Protein AF-A0A6B0YRF6-F1 (afdb_monomer_lite)

Sequence (290 aa):
MKRKFAVAIVAVFVIAIVLGASRLRAQGALTLEELAERINFLITGQDELTQRLAALEAAAAARNWLAGIPIQPENRCTPYESDDYRYPQSLEAQIVAETGGSFYSPYTGETFSWADEVDIEHIVARSEAHDSGLCAADMFTRLAFASDPLNLTIASPQLNRDQKVAKDVAEWLPDVNQCWFVNRVVAVKRRYGLSMDAREAEAALAVLSGCPSFAMQIVTPSEESPTPVAEDDQDADRQVEGDPLELYDDNNNGRITCAEARRHGIAPVRSDHPAYPYMRDSDGDGIVCE

Foldseek 3Di:
DVVVVVVVVLVVVLVVVLVVLVVCVVVVNDDPVRSVVVNVVSVVVVVVVVVVVVVVVLLVVLVVLLPLAAAAFFDLPDDDDCVLQDEDVVLVVVVCVVCVQWAADLQALDIDRDSVQKDWAFLQHLVLQSRQPCVVPDSVLSNCSSRPPLGTGIDGCCCRVPPCPNDALLRDAGPHLRLLSLSSVSVSCNVSSGHDYPSNSVSSSVSNSPDPDNDRDNDDPPPPPDPPPPPDPPDPDPPPPDQLCVQQVPVSPQAHELVSCVVSPNPQPFQPHNRVVRYDDPPPPRTHND

pLDDT: mean 83.05, std 16.83, range [32.75, 98.75]

Organism: NCBI:txid2605260

Structure (mmCIF, N/CA/C/O backbone):
data_AF-A0A6B0YRF6-F1
#
_entry.id   AF-A0A6B0YRF6-F1
#
loop_
_atom_site.group_PDB
_atom_site.id
_atom_site.type_symbol
_atom_site.label_atom_id
_atom_site.label_alt_id
_atom_site.label_comp_id
_atom_site.label_asym_id
_atom_site.label_entity_id
_atom_site.label_seq_id
_atom_site.pdbx_PDB_ins_code
_atom_site.Cartn_x
_atom_site.Cartn_y
_atom_site.Cartn_z
_atom_site.occupancy
_atom_site.B_iso_or_equiv
_atom_site.auth_seq_id
_atom_site.auth_comp_id
_atom_site.auth_asym_id
_atom_site.auth_atom_id
_atom_site.pdbx_PDB_model_num
ATOM 1 N N . MET A 1 1 ? -28.249 13.622 19.860 1.00 48.28 1 MET A N 1
ATOM 2 C CA . MET A 1 1 ? -29.069 13.811 21.085 1.00 48.28 1 MET A CA 1
ATOM 3 C C . MET A 1 1 ? -28.291 13.583 22.385 1.00 48.28 1 MET A C 1
ATOM 5 O O . MET A 1 1 ? -28.389 14.431 23.259 1.00 48.28 1 MET A O 1
ATOM 9 N N . LYS A 1 2 ? -27.476 12.521 22.514 1.00 45.41 2 LYS A N 1
ATOM 10 C CA . LYS A 1 2 ? -26.761 12.171 23.763 1.00 45.41 2 LYS A CA 1
ATOM 11 C C . LYS A 1 2 ? -25.739 13.220 24.262 1.00 45.41 2 LYS A C 1
ATOM 13 O O . LYS A 1 2 ? -25.780 13.564 25.436 1.00 45.41 2 LYS A O 1
ATOM 18 N N . ARG A 1 3 ? -24.924 13.820 23.377 1.00 45.25 3 ARG A N 1
ATOM 19 C CA . ARG A 1 3 ? -23.981 14.914 23.728 1.00 45.25 3 ARG A CA 1
ATOM 20 C C . ARG A 1 3 ? -24.664 16.129 24.375 1.00 45.25 3 ARG A C 1
ATOM 22 O O . ARG A 1 3 ? -24.204 16.618 25.397 1.00 45.25 3 ARG A O 1
ATOM 29 N N . LYS A 1 4 ? -25.802 16.579 23.828 1.00 49.41 4 LYS A N 1
ATOM 30 C CA . LYS A 1 4 ? -26.559 17.722 24.381 1.00 49.41 4 LYS A CA 1
ATOM 31 C C . LYS A 1 4 ? -27.108 17.426 25.784 1.00 49.41 4 LYS A C 1
ATOM 33 O O . LYS A 1 4 ? -27.170 18.326 26.609 1.00 49.41 4 LYS A O 1
ATOM 38 N N . PHE A 1 5 ? -27.460 16.168 26.054 1.00 52.66 5 PHE A N 1
ATOM 39 C CA . PHE A 1 5 ? -27.947 15.723 27.360 1.00 52.66 5 PHE A CA 1
ATOM 40 C C . PHE A 1 5 ? -26.829 15.638 28.410 1.00 52.66 5 PHE A C 1
ATOM 42 O O . PHE A 1 5 ? -27.019 16.105 29.528 1.00 52.66 5 PHE A O 1
ATOM 49 N N . ALA A 1 6 ? -25.655 15.108 28.051 1.00 50.41 6 ALA A N 1
ATOM 50 C CA . ALA A 1 6 ? -24.505 15.039 28.957 1.00 50.41 6 ALA A CA 1
ATOM 51 C C . ALA A 1 6 ? -23.993 16.438 29.343 1.00 50.41 6 ALA A C 1
ATOM 53 O O . ALA A 1 6 ? -23.802 16.720 30.524 1.00 50.41 6 ALA A O 1
ATOM 54 N N . VAL A 1 7 ? -23.874 17.344 28.365 1.00 55.84 7 VAL A N 1
ATOM 55 C CA . VAL A 1 7 ? -23.485 18.745 28.602 1.00 55.84 7 VAL A CA 1
ATOM 56 C C . VAL A 1 7 ? -24.507 19.466 29.491 1.00 55.84 7 VAL A C 1
ATOM 58 O O . VAL A 1 7 ? -24.121 20.204 30.393 1.00 55.84 7 VAL A O 1
ATOM 61 N N . ALA A 1 8 ? -25.808 19.212 29.302 1.00 57.56 8 ALA A N 1
ATOM 62 C CA . ALA A 1 8 ? -26.858 19.807 30.129 1.00 57.56 8 ALA A CA 1
ATOM 63 C C . ALA A 1 8 ? -26.831 19.313 31.588 1.00 57.56 8 ALA A C 1
ATOM 65 O O . ALA A 1 8 ? -26.962 20.122 32.502 1.00 57.56 8 ALA A O 1
ATOM 66 N N . ILE A 1 9 ? -26.621 18.013 31.827 1.00 61.62 9 ILE A N 1
ATOM 67 C CA . ILE A 1 9 ? -26.533 17.447 33.187 1.00 61.62 9 ILE A CA 1
ATOM 68 C C . ILE A 1 9 ? -25.327 18.022 33.937 1.00 61.62 9 ILE A C 1
ATOM 70 O O . ILE A 1 9 ? -25.440 18.421 35.096 1.00 61.62 9 ILE A O 1
ATOM 74 N N . VAL A 1 10 ? -24.188 18.109 33.253 1.00 59.97 10 VAL A N 1
ATOM 75 C CA . VAL A 1 10 ? -22.947 18.655 33.804 1.00 59.97 10 VAL A CA 1
ATOM 76 C C . VAL A 1 10 ? -23.099 20.149 34.132 1.00 59.97 10 VAL A C 1
ATOM 78 O O . VAL A 1 10 ? -22.747 20.570 35.233 1.00 59.97 10 VAL A O 1
ATOM 81 N N . ALA A 1 11 ? -23.717 20.942 33.250 1.00 64.19 11 ALA A N 1
ATOM 82 C CA . ALA A 1 11 ? -23.992 22.359 33.503 1.00 64.19 11 ALA A CA 1
ATOM 83 C C . ALA A 1 11 ? -24.933 22.583 34.705 1.00 64.19 11 ALA A C 1
ATOM 85 O O . ALA A 1 11 ? -24.703 23.481 35.515 1.00 64.19 11 ALA A O 1
ATOM 86 N N . VAL A 1 12 ? -25.965 21.747 34.865 1.00 67.94 12 VAL A N 1
ATOM 87 C CA . VAL A 1 12 ? -26.894 21.820 36.008 1.00 67.94 12 VAL A CA 1
ATOM 88 C C . VAL A 1 12 ? -26.188 21.498 37.329 1.00 67.94 12 VAL A C 1
ATOM 90 O O . VAL A 1 12 ? -26.427 22.180 38.327 1.00 67.94 12 VAL A O 1
ATOM 93 N N . PHE A 1 13 ? -25.283 20.515 37.341 1.00 67.00 13 PHE A N 1
ATOM 94 C CA . PHE A 1 13 ? -24.492 20.178 38.528 1.00 67.00 13 PHE A CA 1
ATOM 95 C C . PHE A 1 13 ? -23.559 21.323 38.949 1.00 67.00 13 PHE A C 1
ATOM 97 O O . PHE A 1 13 ? -23.485 21.647 40.133 1.00 67.00 13 PHE A O 1
ATOM 104 N N . VAL A 1 14 ? -22.911 21.995 37.993 1.00 64.44 14 VAL A N 1
ATOM 105 C CA . VAL A 1 14 ? -22.053 23.162 38.268 1.00 64.44 14 VAL A CA 1
ATOM 106 C C . VAL A 1 14 ? -22.863 24.324 38.822 1.00 64.44 14 VAL A C 1
ATOM 108 O O . VAL A 1 14 ? -22.475 24.905 39.831 1.00 64.44 14 VAL A O 1
ATOM 111 N N . ILE A 1 15 ? -24.017 24.634 38.224 1.00 71.19 15 ILE A N 1
ATOM 112 C CA . ILE A 1 15 ? -24.900 25.695 38.723 1.00 71.19 15 ILE A CA 1
ATOM 113 C C . ILE A 1 15 ? -25.338 25.385 40.160 1.00 71.19 15 ILE A C 1
ATOM 115 O O . ILE A 1 15 ? -25.270 26.261 41.019 1.00 71.19 15 ILE A O 1
ATOM 119 N N . ALA A 1 16 ? -25.718 24.140 40.461 1.00 68.75 16 ALA A N 1
ATOM 120 C CA . ALA A 1 16 ? -26.094 23.733 41.814 1.00 68.75 16 ALA A CA 1
ATOM 121 C C . ALA A 1 16 ? -24.933 23.865 42.820 1.00 68.75 16 ALA A C 1
ATOM 123 O O . ALA A 1 16 ? -25.149 24.324 43.944 1.00 68.75 16 ALA A O 1
ATOM 124 N N . ILE A 1 17 ? -23.703 23.526 42.420 1.00 66.94 17 ILE A N 1
ATOM 125 C CA . ILE A 1 17 ? -22.510 23.636 43.272 1.00 66.94 17 ILE A CA 1
ATOM 126 C C . ILE A 1 17 ? -22.099 25.101 43.473 1.00 66.94 17 ILE A C 1
ATOM 128 O O . ILE A 1 17 ? -21.839 25.499 44.606 1.00 66.94 17 ILE A O 1
ATOM 132 N N . VAL A 1 18 ? -22.111 25.930 42.425 1.00 68.69 18 VAL A N 1
ATOM 133 C CA . VAL A 1 18 ? -21.826 27.374 42.511 1.00 68.69 18 VAL A CA 1
ATOM 134 C C . VAL A 1 18 ? -22.862 28.073 43.393 1.00 68.69 18 VAL A C 1
ATOM 136 O O . VAL A 1 18 ? -22.501 28.875 44.256 1.00 68.69 18 VAL A O 1
ATOM 139 N N . LEU A 1 19 ? -24.145 27.728 43.253 1.00 72.06 19 LEU A N 1
ATOM 140 C CA . LEU A 1 19 ? -25.212 28.236 44.119 1.00 72.06 19 LEU A CA 1
ATOM 141 C C . LEU A 1 19 ? -25.050 27.757 45.570 1.00 72.06 19 LEU A C 1
ATOM 143 O O . LEU A 1 19 ? -25.246 28.540 46.501 1.00 72.06 19 LEU A O 1
ATOM 147 N N . GLY A 1 20 ? -24.657 26.497 45.780 1.00 69.56 20 GLY A N 1
ATOM 148 C CA . GLY A 1 20 ? -24.372 25.937 47.104 1.00 69.56 20 GLY A CA 1
ATOM 149 C C . GLY A 1 20 ? -23.178 26.607 47.791 1.00 69.56 20 GLY A C 1
ATOM 150 O O . GLY A 1 20 ? -23.260 26.978 48.961 1.00 69.56 20 GLY A O 1
ATOM 151 N N . ALA A 1 21 ? -22.098 26.845 47.052 1.00 64.50 21 ALA A N 1
ATOM 152 C CA . ALA A 1 21 ? -20.895 27.500 47.549 1.00 64.50 21 ALA A CA 1
ATOM 153 C C . ALA A 1 21 ? -21.124 29.005 47.815 1.00 64.50 21 ALA A C 1
ATOM 155 O O . ALA A 1 21 ? -20.645 29.541 48.815 1.00 64.50 21 ALA A O 1
ATOM 156 N N . SER A 1 22 ? -21.969 29.660 47.008 1.00 67.38 22 SER A N 1
ATOM 157 C CA . SER A 1 22 ? -22.448 31.030 47.255 1.00 67.38 22 SER A CA 1
ATOM 158 C C . SER A 1 22 ? -23.295 31.133 48.532 1.00 67.38 22 SER A C 1
ATOM 160 O O . SER A 1 22 ? -23.184 32.110 49.273 1.00 67.38 22 SER A O 1
ATOM 162 N N . ARG A 1 23 ? -24.114 30.111 48.832 1.00 68.00 23 ARG A N 1
ATOM 163 C CA . ARG A 1 23 ? -24.884 30.027 50.087 1.00 68.00 23 ARG A CA 1
ATOM 164 C C . ARG A 1 23 ? -23.996 29.803 51.314 1.00 68.00 23 ARG A C 1
ATOM 166 O O . ARG A 1 23 ? -24.210 30.469 52.320 1.00 68.00 23 ARG A O 1
ATOM 173 N N . LEU A 1 24 ? -22.995 28.924 51.233 1.00 62.56 24 LEU A N 1
ATOM 174 C CA . LEU A 1 24 ? -22.027 28.686 52.319 1.00 62.56 24 LEU A CA 1
ATOM 175 C C . LEU A 1 24 ? -21.206 29.944 52.642 1.00 62.56 24 LEU A C 1
ATOM 177 O O . LEU A 1 24 ? -20.986 30.273 53.807 1.00 62.56 24 LEU A O 1
ATOM 181 N N . ARG A 1 25 ? -20.833 30.708 51.611 1.00 64.19 25 ARG A N 1
ATOM 182 C CA . ARG A 1 25 ? -20.212 32.029 51.758 1.00 64.19 25 ARG A CA 1
ATOM 183 C C . ARG A 1 25 ? -21.127 33.029 52.469 1.00 64.19 25 ARG A C 1
ATOM 185 O O . ARG A 1 25 ? -20.673 33.732 53.365 1.00 64.19 25 ARG A O 1
ATOM 192 N N . ALA A 1 26 ? -22.405 33.100 52.090 1.00 67.19 26 ALA A N 1
ATOM 193 C CA . ALA A 1 26 ? -23.374 33.994 52.734 1.00 67.19 26 ALA A CA 1
ATOM 194 C C . ALA A 1 26 ? -23.572 33.683 54.234 1.00 67.19 26 ALA A C 1
ATOM 196 O O . ALA A 1 26 ? -24.021 34.545 54.982 1.00 67.19 26 ALA A O 1
ATOM 197 N N . GLN A 1 27 ? -23.202 32.475 54.672 1.00 74.88 27 GLN A N 1
ATOM 198 C CA . GLN A 1 27 ? -23.212 32.034 56.070 1.00 74.88 27 GLN A CA 1
ATOM 199 C C . GLN A 1 27 ? -21.862 32.236 56.790 1.00 74.88 27 GLN A C 1
ATOM 201 O O . GLN A 1 27 ? -21.731 31.842 57.945 1.00 74.88 27 GLN A O 1
ATOM 206 N N . GLY A 1 28 ? -20.862 32.843 56.136 1.00 67.81 28 GLY A N 1
ATOM 207 C CA . GLY A 1 28 ? -19.535 33.105 56.709 1.00 67.81 28 GLY A CA 1
ATOM 208 C C . GLY A 1 28 ? -18.617 31.880 56.804 1.00 67.81 28 GLY A C 1
ATOM 209 O O . GLY A 1 28 ? -17.573 31.960 57.440 1.00 67.81 28 GLY A O 1
ATOM 210 N N . ALA A 1 29 ? -18.987 30.755 56.182 1.00 67.25 29 ALA A N 1
ATOM 211 C CA . ALA A 1 29 ? -18.283 29.476 56.306 1.00 67.25 29 ALA A CA 1
ATOM 212 C C . ALA A 1 29 ? -17.146 29.263 55.281 1.00 67.25 29 ALA A C 1
ATOM 214 O O . ALA A 1 29 ? -16.502 28.218 55.308 1.00 67.25 29 ALA A O 1
ATOM 215 N N . LEU A 1 30 ? -16.923 30.210 54.359 1.00 67.44 30 LEU A N 1
ATOM 216 C CA . LEU A 1 30 ? -15.867 30.165 53.335 1.00 67.44 30 LEU A CA 1
ATOM 217 C C . LEU A 1 30 ? -15.398 31.578 52.962 1.00 67.44 30 LEU A C 1
ATOM 219 O O . LEU A 1 30 ? -16.221 32.477 52.751 1.00 67.44 30 LEU A O 1
ATOM 223 N N . THR A 1 31 ? -14.089 31.760 52.804 1.00 79.62 31 THR A N 1
ATOM 224 C CA . THR A 1 31 ? -13.491 33.007 52.298 1.00 79.62 31 THR A CA 1
ATOM 225 C C . THR A 1 31 ? -13.673 33.163 50.776 1.00 79.62 31 THR A C 1
ATOM 227 O O . THR A 1 31 ? -14.111 32.249 50.076 1.00 79.62 31 THR A O 1
ATOM 230 N N . LEU A 1 32 ? -13.385 34.359 50.230 1.00 72.25 32 LEU A N 1
ATOM 231 C CA . LEU A 1 32 ? -13.348 34.581 48.767 1.00 72.25 32 LEU A CA 1
ATOM 232 C C . LEU A 1 32 ? -12.353 33.666 48.066 1.00 72.25 32 LEU A C 1
ATOM 234 O O . LEU A 1 32 ? -12.646 33.176 46.981 1.00 72.25 32 LEU A O 1
ATOM 238 N N . GLU A 1 33 ? -11.204 33.471 48.695 1.00 78.06 33 GLU A N 1
ATOM 239 C CA . GLU A 1 33 ? -10.068 32.768 48.121 1.00 78.06 33 GLU A CA 1
ATOM 240 C C . GLU A 1 33 ? -10.335 31.261 48.063 1.00 78.06 33 GLU A C 1
ATOM 242 O O . GLU A 1 33 ? -10.270 30.673 46.988 1.00 78.06 33 GLU A O 1
ATOM 247 N N . GLU A 1 34 ? -10.824 30.672 49.159 1.00 76.12 34 GLU A N 1
ATOM 248 C CA . GLU A 1 34 ? -11.236 29.260 49.196 1.00 76.12 34 GLU A CA 1
ATOM 249 C C . GLU A 1 34 ? -12.396 28.965 48.231 1.00 76.12 34 GLU A C 1
ATOM 251 O O . GLU A 1 34 ? -12.479 27.885 47.644 1.00 76.12 34 GLU A O 1
ATOM 256 N N . LEU A 1 35 ? -13.319 29.917 48.049 1.00 72.88 35 LEU A N 1
ATOM 257 C CA . LEU A 1 35 ? -14.406 29.771 47.083 1.00 72.88 35 LEU A CA 1
ATOM 258 C C . LEU A 1 35 ? -13.875 29.795 45.643 1.00 72.88 35 LEU A C 1
ATOM 260 O O . LEU A 1 35 ? -14.300 28.977 44.827 1.00 72.88 35 LEU A O 1
ATOM 264 N N . ALA A 1 36 ? -12.957 30.713 45.337 1.00 75.50 36 ALA A N 1
ATOM 265 C CA . ALA A 1 36 ? -12.344 30.830 44.019 1.00 75.50 36 ALA A CA 1
ATOM 266 C C . ALA A 1 36 ? -11.522 29.582 43.667 1.00 75.50 36 ALA A C 1
ATOM 268 O O . ALA A 1 36 ? -11.655 29.056 42.564 1.00 75.50 36 ALA A O 1
ATOM 269 N N . GLU A 1 37 ? -10.748 29.056 44.616 1.00 78.62 37 GLU A N 1
ATOM 270 C CA . GLU A 1 37 ? -9.918 27.867 44.421 1.00 78.62 37 GLU A CA 1
ATOM 271 C C . GLU A 1 37 ? -10.770 26.611 44.172 1.00 78.62 37 GLU A C 1
ATOM 273 O O . GLU A 1 37 ? -10.513 25.847 43.238 1.00 78.62 37 GLU A O 1
ATOM 278 N N . ARG A 1 38 ? -11.865 26.444 44.927 1.00 75.50 38 ARG A N 1
ATOM 279 C CA . ARG A 1 38 ? -12.808 25.329 44.732 1.00 75.50 38 ARG A CA 1
ATOM 280 C C . ARG A 1 38 ? -13.566 25.417 43.410 1.00 75.50 38 ARG A C 1
ATOM 282 O O . ARG A 1 38 ? -13.800 24.386 42.785 1.00 75.50 38 ARG A O 1
ATOM 289 N N . ILE A 1 39 ? -13.945 26.619 42.971 1.00 75.88 39 ILE A N 1
ATOM 290 C CA . ILE A 1 39 ? -14.558 26.824 41.650 1.00 75.88 39 ILE A CA 1
ATOM 291 C C . ILE A 1 39 ? -13.543 26.512 40.543 1.00 75.88 39 ILE A C 1
ATOM 293 O O . ILE A 1 39 ? -13.885 25.806 39.598 1.00 75.88 39 ILE A O 1
ATOM 297 N N . ASN A 1 40 ? -12.297 26.971 40.676 1.00 74.62 40 ASN A N 1
ATOM 298 C CA . ASN A 1 40 ? -11.250 26.727 39.687 1.00 74.62 40 ASN A CA 1
ATOM 299 C C . ASN A 1 40 ? -10.942 25.228 39.533 1.00 74.62 40 ASN A C 1
ATOM 301 O O . ASN A 1 40 ? -10.896 24.738 38.411 1.00 74.62 40 ASN A O 1
ATOM 305 N N . PHE A 1 41 ? -10.831 24.485 40.642 1.00 73.81 41 PHE A N 1
ATOM 306 C CA . PHE A 1 41 ? -10.633 23.029 40.631 1.00 73.81 41 PHE A CA 1
ATOM 307 C C . PHE A 1 41 ? -11.768 22.271 39.917 1.00 73.81 41 PHE A C 1
ATOM 309 O O . PHE A 1 41 ? -11.534 21.290 39.215 1.00 73.81 41 PHE A O 1
ATOM 316 N N . LEU A 1 42 ? -13.015 22.729 40.074 1.00 69.38 42 LEU A N 1
ATOM 317 C CA . LEU A 1 42 ? -14.164 22.135 39.387 1.00 69.38 42 LEU A CA 1
ATOM 318 C C . LEU A 1 42 ? -14.144 22.425 37.881 1.00 69.38 42 LEU A C 1
ATOM 320 O O . LEU A 1 42 ? -14.438 21.531 37.089 1.00 69.38 42 LEU A O 1
ATOM 324 N N . ILE A 1 43 ? -13.780 23.649 37.491 1.00 72.62 43 ILE A N 1
ATOM 325 C CA . ILE A 1 43 ? -13.682 24.054 36.083 1.00 72.62 43 ILE A CA 1
ATOM 326 C C . ILE A 1 43 ? -12.560 23.282 35.377 1.00 72.62 43 ILE A C 1
ATOM 328 O O . ILE A 1 43 ? -12.793 22.722 34.307 1.00 72.62 43 ILE A O 1
ATOM 332 N N . THR A 1 44 ? -11.367 23.191 35.974 1.00 73.00 44 THR A N 1
ATOM 333 C CA . THR A 1 44 ? -10.243 22.444 35.384 1.00 73.00 44 THR A CA 1
ATOM 334 C C . THR A 1 44 ? -10.540 20.949 35.288 1.00 73.00 44 THR A C 1
ATOM 336 O O . THR A 1 44 ? -10.289 20.341 34.249 1.00 73.00 44 THR A O 1
ATOM 339 N N . GLY A 1 45 ? -11.161 20.362 36.317 1.00 74.56 45 GLY A N 1
ATOM 340 C CA . GLY A 1 45 ? -11.587 18.961 36.288 1.00 74.56 45 GLY A CA 1
ATOM 341 C C . GLY A 1 45 ? -12.630 18.661 35.202 1.00 74.56 45 GLY A C 1
ATOM 342 O O . GLY A 1 45 ? -12.611 17.583 34.607 1.00 74.56 45 GLY A O 1
ATOM 343 N N . GLN A 1 46 ? -13.525 19.608 34.897 1.00 72.38 46 GLN A N 1
ATOM 344 C CA . GLN A 1 46 ? -14.456 19.478 33.771 1.00 72.38 46 GLN A CA 1
ATOM 345 C C . GLN A 1 46 ? -13.761 19.550 32.418 1.00 72.38 46 GLN A C 1
ATOM 347 O O . GLN A 1 46 ? -14.154 18.812 31.512 1.00 72.38 46 GLN A O 1
ATOM 352 N N . ASP A 1 47 ? -12.772 20.427 32.265 1.00 75.56 47 ASP A N 1
ATOM 353 C CA . ASP A 1 47 ? -12.039 20.557 31.009 1.00 75.56 47 ASP A CA 1
ATOM 354 C C . ASP A 1 47 ? -11.273 19.260 30.703 1.00 75.56 47 ASP A C 1
ATOM 356 O O . ASP A 1 47 ? -11.414 18.699 29.616 1.00 75.56 47 ASP A O 1
ATOM 360 N N . GLU A 1 48 ? -10.610 18.671 31.706 1.00 78.44 48 GLU A N 1
ATOM 361 C CA . GLU A 1 48 ? -9.917 17.384 31.560 1.00 78.44 48 GLU A CA 1
ATOM 362 C C . GLU A 1 48 ? -10.884 16.230 31.224 1.00 78.44 48 GLU A C 1
ATOM 364 O O . GLU A 1 48 ? -10.626 15.427 30.324 1.00 78.44 48 GLU A O 1
ATOM 369 N N . LEU A 1 49 ? -12.040 16.152 31.894 1.00 76.81 49 LEU A N 1
ATOM 370 C CA . LEU A 1 49 ? -13.079 15.156 31.591 1.00 76.81 49 LEU A CA 1
ATOM 371 C C . LEU A 1 49 ? -13.656 15.325 30.182 1.00 76.81 49 LEU A C 1
ATOM 373 O O . LEU A 1 49 ? -13.914 14.333 29.496 1.00 76.81 49 LEU A O 1
ATOM 377 N N . THR A 1 50 ? -13.851 16.568 29.745 1.00 73.44 50 THR A N 1
ATOM 378 C CA . THR A 1 50 ? -14.368 16.884 28.410 1.00 73.44 50 THR A CA 1
ATOM 379 C C . THR A 1 50 ? -13.352 16.500 27.339 1.00 73.44 50 THR A C 1
ATOM 381 O O . THR A 1 50 ? -13.727 15.872 26.349 1.00 73.44 50 THR A O 1
ATOM 384 N N . GLN A 1 51 ? -12.066 16.780 27.566 1.00 73.62 51 GLN A N 1
ATOM 385 C CA . GLN A 1 51 ? -10.975 16.356 26.687 1.00 73.62 51 GLN A CA 1
ATOM 386 C C . GLN A 1 51 ? -10.865 14.827 26.614 1.00 73.62 51 GLN A C 1
ATOM 388 O O . GLN A 1 51 ? -10.805 14.269 25.519 1.00 73.62 51 GLN A O 1
ATOM 393 N N . ARG A 1 52 ? -10.931 14.119 27.751 1.00 73.94 52 ARG A N 1
ATOM 394 C CA . ARG A 1 52 ? -10.918 12.643 27.782 1.00 73.94 52 ARG A CA 1
ATOM 395 C C . ARG A 1 52 ? -12.121 12.032 27.066 1.00 73.94 52 ARG A C 1
ATOM 397 O O . ARG A 1 52 ? -11.966 11.057 26.334 1.00 73.94 52 ARG A O 1
ATOM 404 N N . LEU A 1 53 ? -13.318 12.593 27.245 1.00 76.31 53 LEU A N 1
ATOM 405 C CA . LEU A 1 53 ? -14.517 12.130 26.544 1.00 76.31 53 LEU A CA 1
ATOM 406 C C . LEU A 1 53 ? -14.410 12.379 25.035 1.00 76.31 53 LEU A C 1
ATOM 408 O O . LEU A 1 53 ? -14.742 11.491 24.254 1.00 76.31 53 LEU A O 1
ATOM 412 N N . ALA A 1 54 ? -13.906 13.546 24.624 1.00 69.19 54 ALA A N 1
ATOM 413 C CA . ALA A 1 54 ? -13.661 13.856 23.220 1.00 69.19 54 ALA A CA 1
ATOM 414 C C . ALA A 1 54 ? -12.633 12.896 22.598 1.00 69.19 54 ALA A C 1
ATOM 416 O O . ALA A 1 54 ? -12.868 12.396 21.499 1.00 69.19 54 ALA A O 1
ATOM 417 N N . ALA A 1 55 ? -11.556 12.567 23.317 1.00 64.88 55 ALA A N 1
ATOM 418 C CA . ALA A 1 55 ? -10.565 11.581 22.889 1.00 64.88 55 ALA A CA 1
ATOM 419 C C . ALA A 1 55 ? -11.162 10.167 22.770 1.00 64.88 55 ALA A C 1
ATOM 421 O O . ALA A 1 55 ? -10.908 9.471 21.792 1.00 64.88 55 ALA A O 1
ATOM 422 N N . LEU A 1 56 ? -12.017 9.750 23.712 1.00 69.56 56 LEU A N 1
ATOM 423 C CA . LEU A 1 56 ? -12.720 8.462 23.640 1.00 69.56 56 LEU A CA 1
ATOM 424 C C . LEU A 1 56 ? -13.722 8.402 22.481 1.00 69.56 56 LEU A C 1
ATOM 426 O O . LEU A 1 56 ? -13.835 7.370 21.820 1.00 69.56 56 LEU A O 1
ATOM 430 N N . GLU A 1 57 ? -14.446 9.489 22.219 1.00 72.25 57 GLU A N 1
ATOM 431 C CA . GLU A 1 57 ? -15.352 9.591 21.073 1.00 72.25 57 GLU A CA 1
ATOM 432 C C . GLU A 1 57 ? -14.577 9.602 19.745 1.00 72.25 57 GLU A C 1
ATOM 434 O O . GLU A 1 57 ? -15.000 8.933 18.803 1.00 72.25 57 GLU A O 1
ATOM 439 N N . ALA A 1 58 ? -13.424 10.277 19.678 1.00 61.31 58 ALA A N 1
ATOM 440 C CA . ALA A 1 58 ? -12.526 10.248 18.524 1.00 61.31 58 ALA A CA 1
ATOM 441 C C . ALA A 1 58 ? -11.943 8.845 18.294 1.00 61.31 58 ALA A C 1
ATOM 443 O O . ALA A 1 58 ? -12.003 8.340 17.179 1.00 61.31 58 ALA A O 1
ATOM 444 N N . ALA A 1 59 ? -11.493 8.155 19.345 1.00 58.09 59 ALA A N 1
ATOM 445 C CA . ALA A 1 59 ? -11.029 6.769 19.265 1.00 58.09 59 ALA A CA 1
ATOM 446 C C . ALA A 1 59 ? -12.157 5.795 18.867 1.00 58.09 59 ALA A C 1
ATOM 448 O O . ALA A 1 59 ? -11.945 4.823 18.143 1.00 58.09 59 ALA A O 1
ATOM 449 N N . ALA A 1 60 ? -13.394 6.042 19.310 1.00 64.06 60 ALA A N 1
ATOM 450 C CA . ALA A 1 60 ? -14.557 5.275 18.874 1.00 64.06 60 ALA A CA 1
ATOM 451 C C . ALA A 1 60 ? -14.925 5.543 17.404 1.00 64.06 60 ALA A C 1
ATOM 453 O O . ALA A 1 60 ? -15.285 4.602 16.702 1.00 64.06 60 ALA A O 1
ATOM 454 N N . ALA A 1 61 ? -14.797 6.783 16.928 1.00 61.47 61 ALA A N 1
ATOM 455 C CA . ALA A 1 61 ? -14.962 7.122 15.516 1.00 61.47 61 ALA A CA 1
ATOM 456 C C . ALA A 1 61 ? -13.837 6.527 14.650 1.00 61.47 61 ALA A C 1
ATOM 458 O O . ALA A 1 61 ? -14.117 6.013 13.570 1.00 61.47 61 ALA A O 1
ATOM 459 N N . ALA A 1 62 ? -12.599 6.503 15.153 1.00 59.53 62 ALA A N 1
ATOM 460 C CA . ALA A 1 62 ? -11.447 5.897 14.488 1.00 59.53 62 ALA A CA 1
ATOM 461 C C . ALA A 1 62 ? -11.638 4.387 14.275 1.00 59.53 62 ALA A C 1
ATOM 463 O O . ALA A 1 62 ? -11.313 3.867 13.213 1.00 59.53 62 ALA A O 1
ATOM 464 N N . ARG A 1 63 ? -12.289 3.681 15.211 1.00 64.88 63 ARG A N 1
ATOM 465 C CA . ARG A 1 63 ? -12.673 2.266 15.024 1.00 64.88 63 ARG A CA 1
ATOM 466 C C . ARG A 1 63 ? -13.612 2.026 13.837 1.00 64.88 63 ARG A C 1
ATOM 468 O O . ARG A 1 63 ? -13.670 0.905 13.342 1.00 64.88 63 ARG A O 1
ATOM 475 N N . ASN A 1 64 ? -14.310 3.051 13.339 1.00 81.31 64 ASN A N 1
ATOM 476 C CA . ASN A 1 64 ? -15.089 2.929 12.107 1.00 81.31 64 ASN A CA 1
ATOM 477 C C . ASN A 1 64 ? -14.197 2.849 10.856 1.00 81.31 64 ASN A C 1
ATOM 479 O O . ASN A 1 64 ? -14.628 2.307 9.841 1.00 81.31 64 ASN A O 1
ATOM 483 N N . TRP A 1 65 ? -12.953 3.340 10.906 1.00 85.75 65 TRP A N 1
ATOM 484 C CA . TRP A 1 65 ? -12.034 3.220 9.773 1.00 85.75 65 TRP A CA 1
ATOM 485 C C . TRP A 1 65 ? -11.688 1.778 9.453 1.00 85.75 65 TRP A C 1
ATOM 487 O O . TRP A 1 65 ? -11.661 1.428 8.278 1.00 85.75 65 TRP A O 1
ATOM 497 N N . LEU A 1 66 ? -11.528 0.934 10.472 1.00 93.81 66 LEU A N 1
ATOM 498 C CA . LEU A 1 66 ? -11.267 -0.496 10.299 1.00 93.81 66 LEU A CA 1
ATOM 499 C C . LEU A 1 66 ? -12.553 -1.335 10.247 1.00 93.81 66 LEU A C 1
ATOM 501 O O . LEU A 1 66 ? -12.502 -2.560 10.301 1.00 93.81 66 LEU A O 1
ATOM 505 N N . ALA A 1 67 ? -13.730 -0.710 10.124 1.00 91.56 67 ALA A N 1
ATOM 506 C CA . ALA A 1 67 ? -14.986 -1.450 10.048 1.00 91.56 67 ALA A CA 1
ATOM 507 C C . ALA A 1 67 ? -14.964 -2.452 8.878 1.00 91.56 67 ALA A C 1
ATOM 509 O O . ALA A 1 67 ? -14.650 -2.090 7.738 1.00 91.56 67 ALA A O 1
ATOM 510 N N . GLY A 1 68 ? -15.310 -3.707 9.170 1.00 91.56 68 GLY A N 1
ATOM 511 C CA . GLY A 1 68 ? -15.312 -4.803 8.199 1.00 91.56 68 GLY A CA 1
ATOM 512 C C . GLY A 1 68 ? -13.960 -5.490 7.985 1.00 91.56 68 GLY A C 1
ATOM 513 O O . GLY A 1 68 ? -13.918 -6.444 7.219 1.00 91.56 68 GLY A O 1
ATOM 514 N N . ILE A 1 69 ? -12.892 -5.052 8.658 1.00 96.88 69 ILE A N 1
ATOM 515 C CA . ILE A 1 69 ? -11.594 -5.738 8.668 1.00 96.88 69 ILE A CA 1
ATOM 516 C C . ILE A 1 69 ? -11.523 -6.608 9.934 1.00 96.88 69 ILE A C 1
ATOM 518 O O . ILE A 1 69 ? -11.641 -6.070 11.040 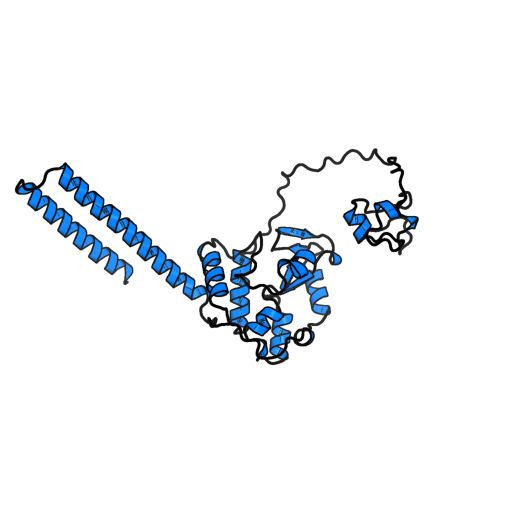1.00 96.88 69 ILE A O 1
ATOM 522 N N . PRO A 1 70 ? -11.377 -7.942 9.818 1.00 96.44 70 PRO A N 1
ATOM 523 C CA . PRO A 1 70 ? -11.178 -8.808 10.975 1.00 96.44 70 PRO A CA 1
ATOM 524 C C . PRO A 1 70 ? -9.862 -8.477 11.684 1.00 96.44 70 PRO A C 1
ATOM 526 O O . PRO A 1 70 ? -8.818 -8.441 11.038 1.00 96.44 70 PRO A O 1
ATOM 529 N N . ILE A 1 71 ? -9.909 -8.271 13.005 1.00 96.31 71 ILE A N 1
ATOM 530 C CA . ILE A 1 71 ? -8.703 -8.108 13.826 1.00 96.31 71 ILE A CA 1
ATOM 531 C C . ILE A 1 71 ? -8.351 -9.454 14.450 1.00 96.31 71 ILE A C 1
ATOM 533 O O . ILE A 1 71 ? -9.017 -9.896 15.389 1.00 96.31 71 ILE A O 1
ATOM 537 N N . GLN A 1 72 ? -7.347 -10.126 13.898 1.00 95.56 72 GLN A N 1
ATOM 538 C CA . GLN A 1 72 ? -6.947 -11.478 14.285 1.00 95.56 72 GLN A CA 1
ATOM 539 C C . GLN A 1 72 ? -5.484 -11.732 13.901 1.00 95.56 72 GLN A C 1
ATOM 541 O O . GLN A 1 72 ? -5.006 -11.107 12.960 1.00 95.56 72 GLN A O 1
ATOM 546 N N . PRO A 1 73 ? -4.774 -12.643 14.593 1.00 96.81 73 PRO A N 1
ATOM 547 C CA . PRO A 1 73 ? -3.422 -13.019 14.196 1.00 96.81 73 PRO A CA 1
ATOM 548 C C . PRO A 1 73 ? -3.370 -13.495 12.744 1.00 96.81 73 PRO A C 1
ATOM 550 O O . PRO A 1 73 ? -4.309 -14.149 12.275 1.00 96.81 73 PRO A O 1
ATOM 553 N N . GLU A 1 74 ? -2.259 -13.207 12.073 1.00 94.25 74 GLU A N 1
ATOM 554 C CA . GLU A 1 74 ? -1.971 -13.744 10.748 1.00 94.25 74 GLU A CA 1
ATOM 555 C C . GLU A 1 74 ? -2.065 -15.272 10.732 1.00 94.25 74 GLU A C 1
ATOM 557 O O . GLU A 1 74 ? -1.736 -15.964 11.704 1.00 94.25 74 GLU A O 1
ATOM 562 N N . ASN A 1 75 ? -2.523 -15.812 9.606 1.00 93.12 75 ASN A N 1
ATOM 563 C CA . ASN A 1 75 ? -2.686 -17.243 9.431 1.00 93.12 75 ASN A CA 1
ATOM 564 C C . ASN A 1 75 ? -2.396 -17.650 7.985 1.00 93.12 75 ASN A C 1
ATOM 566 O O . ASN A 1 75 ? -3.302 -17.784 7.158 1.00 93.12 75 ASN A O 1
ATOM 570 N N . ARG A 1 76 ? -1.117 -17.925 7.716 1.00 94.62 76 ARG A N 1
ATOM 571 C CA . ARG A 1 76 ? -0.638 -18.530 6.471 1.00 94.62 76 ARG A CA 1
ATOM 572 C C . ARG A 1 76 ? -1.217 -19.939 6.293 1.00 94.62 76 ARG A C 1
ATOM 574 O O . ARG A 1 76 ? -0.650 -20.926 6.758 1.00 94.62 76 ARG A O 1
ATOM 581 N N . CYS A 1 77 ? -2.357 -20.044 5.614 1.00 95.00 77 CYS A N 1
ATOM 582 C CA . CYS A 1 77 ? -3.088 -21.305 5.472 1.00 95.00 77 CYS A CA 1
ATOM 583 C C . CYS A 1 77 ? -2.535 -22.254 4.391 1.00 95.00 77 CYS A C 1
ATOM 585 O O . CYS A 1 77 ? -2.887 -23.434 4.377 1.00 95.00 77 CYS A O 1
ATOM 587 N N . THR A 1 78 ? -1.643 -21.770 3.523 1.00 96.12 78 THR A N 1
ATOM 588 C CA . THR A 1 78 ? -0.879 -22.556 2.536 1.00 96.12 78 THR A CA 1
ATOM 589 C C . THR A 1 78 ? 0.551 -22.014 2.428 1.00 96.12 78 THR A C 1
ATOM 591 O O . THR A 1 78 ? 0.778 -20.872 2.816 1.00 96.12 78 THR A O 1
ATOM 594 N N . PRO A 1 79 ? 1.538 -22.771 1.910 1.00 96.94 79 PRO A N 1
ATOM 595 C CA . PRO A 1 79 ? 2.817 -22.183 1.517 1.00 96.94 79 PRO A CA 1
ATOM 596 C C . PRO A 1 79 ? 2.612 -21.024 0.532 1.00 96.94 79 PRO A C 1
ATOM 598 O O . PRO A 1 79 ? 1.737 -21.093 -0.331 1.00 96.94 79 PRO A O 1
ATOM 601 N N . TYR A 1 80 ? 3.409 -19.966 0.677 1.00 96.44 80 TYR A N 1
ATOM 602 C CA . TYR A 1 80 ? 3.367 -18.832 -0.240 1.00 96.44 80 TYR A CA 1
ATOM 603 C C . TYR A 1 80 ? 4.185 -19.147 -1.489 1.00 96.44 80 TYR A C 1
ATOM 605 O O . TYR A 1 80 ? 5.396 -19.345 -1.398 1.00 96.44 80 TYR A O 1
ATOM 613 N N . GLU A 1 81 ? 3.526 -19.109 -2.640 1.00 96.06 81 GLU A N 1
ATOM 614 C CA . GLU A 1 81 ? 4.151 -19.199 -3.954 1.00 96.06 81 GLU A CA 1
ATOM 615 C C . GLU A 1 81 ? 3.859 -17.898 -4.709 1.00 96.06 81 GLU A C 1
ATOM 617 O O . GLU A 1 81 ? 2.703 -17.528 -4.920 1.00 96.06 81 GLU A O 1
ATOM 622 N N . SER A 1 82 ? 4.898 -17.172 -5.127 1.00 92.31 82 SER A N 1
ATOM 623 C CA . SER A 1 82 ? 4.731 -15.890 -5.834 1.00 92.31 82 SER A CA 1
ATOM 624 C C . SER A 1 82 ? 4.009 -16.040 -7.180 1.00 92.31 82 SER A C 1
ATOM 626 O O . SER A 1 82 ? 3.407 -15.082 -7.680 1.00 92.31 82 SER A O 1
ATOM 628 N N . ASP A 1 83 ? 4.037 -17.250 -7.739 1.00 93.44 83 ASP A N 1
ATOM 629 C CA . ASP A 1 83 ? 3.396 -17.626 -8.993 1.00 93.44 83 ASP A CA 1
ATOM 630 C C . ASP A 1 83 ? 1.872 -17.582 -8.941 1.00 93.44 83 ASP A C 1
ATOM 632 O O . ASP A 1 83 ? 1.239 -17.264 -9.949 1.00 93.44 83 ASP A O 1
ATOM 636 N N . ASP A 1 84 ? 1.291 -17.769 -7.755 1.00 93.25 84 ASP A N 1
ATOM 637 C CA . ASP A 1 84 ? -0.154 -17.689 -7.522 1.00 93.25 84 ASP A CA 1
ATOM 638 C C . ASP A 1 84 ? -0.719 -16.269 -7.707 1.00 93.25 84 ASP A C 1
ATOM 640 O O . ASP A 1 84 ? -1.933 -16.059 -7.673 1.00 93.25 84 ASP A O 1
ATOM 644 N N . TYR A 1 85 ? 0.167 -15.290 -7.900 1.00 94.12 85 TYR A N 1
ATOM 645 C CA . TYR A 1 85 ? -0.134 -13.867 -7.970 1.00 94.12 85 TYR A CA 1
ATOM 646 C C . TYR A 1 85 ? 0.512 -13.188 -9.183 1.00 94.12 85 TYR A C 1
ATOM 648 O O . TYR A 1 85 ? 0.791 -11.986 -9.142 1.00 94.12 85 TYR A O 1
ATOM 656 N N . ARG A 1 86 ? 0.831 -13.935 -10.246 1.00 88.88 86 ARG A N 1
ATOM 657 C CA . ARG A 1 86 ? 1.294 -13.319 -11.497 1.00 88.88 86 ARG A CA 1
ATOM 658 C C . ARG A 1 86 ? 0.146 -12.592 -12.178 1.00 88.88 86 ARG A C 1
ATOM 660 O O . ARG A 1 86 ? -0.958 -13.120 -12.276 1.00 88.88 86 ARG A O 1
ATOM 667 N N . TYR A 1 87 ? 0.440 -11.418 -12.716 1.00 85.31 87 TYR A N 1
ATOM 668 C CA . TYR A 1 87 ? -0.459 -10.667 -13.580 1.00 85.31 87 TYR A CA 1
ATOM 669 C C . TYR A 1 87 ? 0.217 -10.407 -14.940 1.00 85.31 87 TYR A C 1
ATOM 671 O O . TYR A 1 87 ? 1.431 -10.592 -15.067 1.00 85.31 87 TYR A O 1
ATOM 679 N N . PRO A 1 88 ? -0.544 -10.058 -15.994 1.00 81.38 88 PRO A N 1
ATOM 680 C CA . PRO A 1 88 ? 0.018 -9.875 -17.328 1.00 81.38 88 PRO A CA 1
ATOM 681 C C . PRO A 1 88 ? 0.990 -8.692 -17.391 1.00 81.38 88 PRO A C 1
ATOM 683 O O . PRO A 1 88 ? 0.658 -7.602 -16.933 1.00 81.38 88 PRO A O 1
ATOM 686 N N . GLN A 1 89 ? 2.121 -8.861 -18.081 1.00 79.62 89 GLN A N 1
ATOM 687 C CA . GLN A 1 89 ? 3.094 -7.784 -18.323 1.00 79.62 89 GLN A CA 1
ATOM 688 C C . GLN A 1 89 ? 2.485 -6.576 -19.063 1.00 79.62 89 GLN A C 1
ATOM 690 O O . GLN A 1 89 ? 2.960 -5.452 -18.941 1.00 79.62 89 GLN A O 1
ATOM 695 N N . SER A 1 90 ? 1.385 -6.778 -19.797 1.00 79.75 90 SER A N 1
ATOM 696 C CA . SER A 1 90 ? 0.641 -5.684 -20.429 1.00 79.75 90 SER A CA 1
ATOM 697 C C . SER A 1 90 ? 0.085 -4.670 -19.425 1.00 79.75 90 SER A C 1
ATOM 699 O O . SER A 1 90 ? -0.105 -3.517 -19.794 1.00 79.75 90 SER A O 1
ATOM 701 N N . LEU A 1 91 ? -0.175 -5.078 -18.176 1.00 85.12 91 LEU A N 1
ATOM 702 C CA . LEU A 1 91 ? -0.589 -4.156 -17.119 1.00 85.12 91 LEU A CA 1
ATOM 703 C C . LEU A 1 91 ? 0.565 -3.239 -16.708 1.00 85.12 91 LEU A C 1
ATOM 705 O O . LEU A 1 91 ? 0.354 -2.043 -16.551 1.00 85.12 91 LEU A O 1
ATOM 709 N N . GLU A 1 92 ? 1.780 -3.777 -16.587 1.00 80.69 92 GLU A N 1
ATOM 710 C CA . GLU A 1 92 ? 2.963 -2.967 -16.274 1.00 80.69 92 GLU A CA 1
ATOM 711 C C . GLU A 1 92 ? 3.208 -1.928 -17.367 1.00 80.69 92 GLU A C 1
ATOM 713 O O . GLU A 1 92 ? 3.364 -0.744 -17.081 1.00 80.69 92 GLU A O 1
ATOM 718 N N . ALA A 1 93 ? 3.125 -2.352 -18.631 1.00 78.00 93 ALA A N 1
ATOM 719 C CA . ALA A 1 93 ? 3.235 -1.452 -19.774 1.00 78.00 93 ALA A CA 1
ATOM 720 C C . ALA A 1 93 ? 2.147 -0.363 -19.774 1.00 78.00 93 ALA A C 1
ATOM 722 O O . ALA A 1 93 ? 2.423 0.779 -20.136 1.00 78.00 93 ALA A O 1
ATOM 723 N N . GLN A 1 94 ? 0.920 -0.694 -19.357 1.00 82.25 94 GLN A N 1
ATOM 724 C CA . GLN A 1 94 ? -0.158 0.283 -19.228 1.00 82.25 94 GLN A CA 1
ATOM 725 C C . GLN A 1 94 ? 0.136 1.303 -18.123 1.00 82.25 94 GLN A C 1
ATOM 727 O O . GLN A 1 94 ? 0.018 2.500 -18.369 1.00 82.25 94 GLN A O 1
ATOM 732 N N . ILE A 1 95 ? 0.552 0.848 -16.938 1.00 85.75 95 ILE A N 1
ATOM 733 C CA . ILE A 1 95 ? 0.898 1.729 -15.814 1.00 85.75 95 ILE A CA 1
ATOM 734 C C . ILE A 1 95 ? 2.026 2.680 -16.225 1.00 85.75 95 ILE A C 1
ATOM 736 O O . ILE A 1 95 ? 1.916 3.884 -16.021 1.00 85.75 95 ILE A O 1
ATOM 740 N N . VAL A 1 96 ? 3.067 2.161 -16.881 1.00 82.25 96 VAL A N 1
ATOM 741 C CA . VAL A 1 96 ? 4.183 2.961 -17.409 1.00 82.25 96 VAL A CA 1
ATOM 742 C C . VAL A 1 96 ? 3.723 3.976 -18.462 1.00 82.25 96 VAL A C 1
ATOM 744 O O . VAL A 1 96 ? 4.224 5.094 -18.503 1.00 82.25 96 VAL A O 1
ATOM 747 N N . ALA A 1 97 ? 2.763 3.630 -19.319 1.00 78.00 97 ALA A N 1
ATOM 748 C CA . ALA A 1 97 ? 2.225 4.582 -20.288 1.00 78.00 97 ALA A CA 1
ATOM 749 C C . ALA A 1 97 ? 1.402 5.697 -19.612 1.00 78.00 97 ALA A C 1
ATOM 751 O O . ALA A 1 97 ? 1.453 6.851 -20.038 1.00 78.00 97 ALA A O 1
ATOM 752 N N . GLU A 1 98 ? 0.660 5.368 -18.553 1.00 82.62 98 GLU A N 1
ATOM 753 C CA . GLU A 1 98 ? -0.183 6.310 -17.807 1.00 82.62 98 GLU A CA 1
ATOM 754 C C . GLU A 1 98 ? 0.625 7.331 -16.987 1.00 82.62 98 GLU A C 1
ATOM 756 O O . GLU A 1 98 ? 0.118 8.422 -16.722 1.00 82.62 98 GLU A O 1
ATOM 761 N N . THR A 1 99 ? 1.885 7.037 -16.638 1.00 82.88 99 THR A N 1
ATOM 762 C CA . THR A 1 99 ? 2.775 8.001 -15.960 1.00 82.88 99 THR A CA 1
ATOM 763 C C . THR A 1 99 ? 3.304 9.097 -16.888 1.00 82.88 99 THR A C 1
ATOM 765 O O . THR A 1 99 ? 3.852 10.090 -16.414 1.00 82.88 99 THR A O 1
ATOM 768 N N . GLY A 1 100 ? 3.161 8.950 -18.211 1.00 79.25 100 GLY A N 1
ATOM 769 C CA . GLY A 1 100 ? 3.594 9.964 -19.177 1.00 79.25 100 GLY A CA 1
ATOM 770 C C . GLY A 1 100 ? 5.107 10.218 -19.188 1.00 79.25 100 GLY A C 1
ATOM 771 O O . GLY A 1 100 ? 5.527 11.304 -19.580 1.00 79.25 100 GLY A O 1
ATOM 772 N N . GLY A 1 101 ? 5.913 9.242 -18.750 1.00 80.19 101 GLY A N 1
ATOM 773 C CA . GLY A 1 101 ? 7.373 9.363 -18.657 1.00 80.19 101 GLY A CA 1
ATOM 774 C C . GLY A 1 101 ? 7.877 10.045 -17.381 1.00 80.19 101 GLY A C 1
ATOM 775 O O . GLY A 1 101 ? 9.039 10.42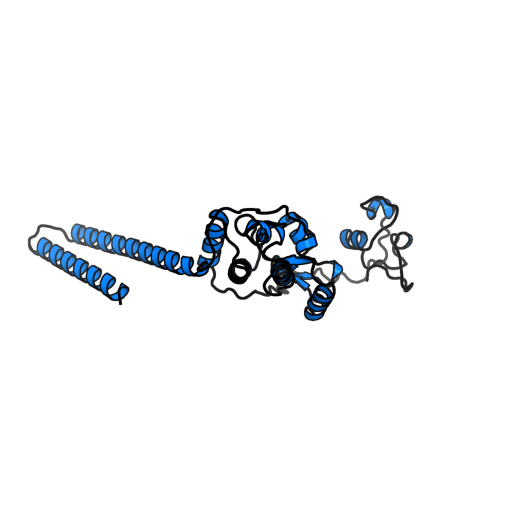6 -17.320 1.00 80.19 101 GLY A O 1
ATOM 776 N N . SER A 1 102 ? 7.023 10.218 -16.367 1.00 86.56 102 SER A N 1
ATOM 777 C CA . SER A 1 102 ? 7.405 10.775 -15.067 1.00 86.56 102 SER A CA 1
ATOM 778 C C . SER A 1 102 ? 6.868 9.904 -13.933 1.00 86.56 102 SER A C 1
ATOM 780 O O . SER A 1 102 ? 5.662 9.809 -13.709 1.00 86.56 102 SER A O 1
ATOM 782 N N . PHE A 1 103 ? 7.766 9.234 -13.215 1.00 91.62 103 PHE A N 1
ATOM 783 C CA . PHE A 1 103 ? 7.412 8.190 -12.255 1.00 91.62 103 PHE A CA 1
ATOM 784 C C . PHE A 1 103 ? 7.516 8.725 -10.827 1.00 91.62 103 PHE A C 1
ATOM 786 O O . PHE A 1 103 ? 8.580 8.704 -10.217 1.00 91.62 103 PHE A O 1
ATOM 793 N N . TYR A 1 104 ? 6.406 9.220 -10.286 1.00 92.62 104 TYR A N 1
ATOM 794 C CA . TYR A 1 104 ? 6.351 9.723 -8.913 1.00 92.62 104 TYR A CA 1
ATOM 795 C C . TYR A 1 104 ? 6.205 8.581 -7.898 1.00 92.62 104 TYR A C 1
ATOM 797 O O . TYR A 1 104 ? 5.212 7.852 -7.924 1.00 92.62 104 TYR A O 1
ATOM 805 N N . SER A 1 105 ? 7.153 8.461 -6.968 1.00 94.69 105 SER A N 1
ATOM 806 C CA . SER A 1 105 ? 7.059 7.579 -5.802 1.00 94.69 105 SER A CA 1
ATOM 807 C C . SER A 1 105 ? 6.289 8.289 -4.686 1.00 94.69 105 SER A C 1
ATOM 809 O O . SER A 1 105 ? 6.826 9.206 -4.056 1.00 94.69 105 SER A O 1
ATOM 811 N N . PRO A 1 106 ? 5.053 7.873 -4.345 1.00 95.25 106 PRO A N 1
ATOM 812 C CA . PRO A 1 106 ? 4.328 8.479 -3.240 1.00 95.25 106 PRO A CA 1
ATOM 813 C C . PRO A 1 106 ? 4.903 8.105 -1.880 1.00 95.25 106 PRO A C 1
ATOM 815 O O . PRO A 1 106 ? 4.393 8.612 -0.892 1.00 95.25 106 PRO A O 1
ATOM 818 N N . TYR A 1 107 ? 5.916 7.238 -1.804 1.00 95.44 107 TYR A N 1
ATOM 819 C CA . TYR A 1 107 ? 6.558 6.867 -0.547 1.00 95.44 107 TYR A CA 1
ATOM 820 C C . TYR A 1 107 ? 7.681 7.809 -0.138 1.00 95.44 107 TYR A C 1
ATOM 822 O O . TYR A 1 107 ? 7.812 8.111 1.046 1.00 95.44 107 TYR A O 1
ATOM 830 N N . THR A 1 108 ? 8.460 8.280 -1.113 1.00 94.12 108 THR A N 1
ATOM 831 C CA . THR A 1 108 ? 9.629 9.150 -0.896 1.00 94.12 108 THR A CA 1
ATOM 832 C C . THR A 1 108 ? 9.397 10.574 -1.391 1.00 94.12 108 THR A C 1
ATOM 834 O O . THR A 1 108 ? 10.050 11.504 -0.935 1.00 94.12 108 THR A O 1
ATOM 837 N N . GLY A 1 109 ? 8.435 10.771 -2.296 1.00 92.12 109 GLY A N 1
ATOM 838 C CA . GLY A 1 109 ? 8.224 12.038 -2.989 1.00 92.12 109 GLY A CA 1
ATOM 839 C C . GLY A 1 109 ? 9.193 12.265 -4.147 1.00 92.12 109 GLY A C 1
ATOM 840 O O . GLY A 1 109 ? 9.138 13.308 -4.792 1.00 92.12 109 GLY A O 1
ATOM 841 N N . GLU A 1 110 ? 10.061 11.297 -4.429 1.00 90.69 110 GLU A N 1
ATOM 842 C CA . GLU A 1 110 ? 10.979 11.340 -5.559 1.00 90.69 110 GLU A CA 1
ATOM 843 C C . GLU A 1 110 ? 10.229 11.125 -6.872 1.00 90.69 110 GLU A C 1
ATOM 845 O O . GLU A 1 110 ? 9.216 10.423 -6.936 1.00 90.69 110 GLU A O 1
ATOM 850 N N . THR A 1 111 ? 10.749 11.733 -7.932 1.00 90.12 111 THR A N 1
ATOM 851 C CA . THR A 1 111 ? 10.263 11.538 -9.296 1.00 90.12 111 THR A CA 1
ATOM 852 C C . THR A 1 111 ? 11.406 11.002 -10.139 1.00 90.12 111 THR A C 1
ATOM 854 O O . THR A 1 111 ? 12.460 11.629 -10.205 1.00 90.12 111 THR A O 1
ATOM 857 N N . PHE A 1 112 ? 11.184 9.861 -10.780 1.00 87.75 112 PHE A N 1
ATOM 858 C CA . PHE A 1 112 ? 12.140 9.231 -11.686 1.00 87.75 112 PHE A CA 1
ATOM 859 C C . PHE A 1 112 ? 11.770 9.545 -13.135 1.00 87.75 112 PHE A C 1
ATOM 861 O O . PHE A 1 112 ? 10.599 9.803 -13.443 1.00 87.75 112 PHE A O 1
ATOM 868 N N . SER A 1 113 ? 12.767 9.542 -14.015 1.00 87.75 113 SER A N 1
ATOM 869 C CA . SER A 1 113 ? 12.574 9.878 -15.434 1.00 87.75 113 SER A CA 1
ATOM 870 C C . SER A 1 113 ? 12.445 8.628 -16.297 1.00 87.75 113 SER A C 1
ATOM 872 O O . SER A 1 113 ? 11.843 8.677 -17.369 1.00 87.75 113 SER A O 1
ATOM 874 N N . TRP A 1 114 ? 12.957 7.494 -15.817 1.00 83.38 114 TRP A N 1
ATOM 875 C CA . TRP A 1 114 ? 13.041 6.273 -16.601 1.00 83.38 114 TRP A CA 1
ATOM 876 C C . TRP A 1 114 ? 12.303 5.111 -15.940 1.00 83.38 114 TRP A C 1
ATOM 878 O O . TRP A 1 114 ? 12.263 4.963 -14.720 1.00 83.38 114 TRP A O 1
ATOM 888 N N . ALA A 1 115 ? 11.691 4.266 -16.771 1.00 82.50 115 ALA A N 1
ATOM 889 C CA . ALA A 1 115 ? 10.886 3.141 -16.301 1.00 82.50 115 ALA A CA 1
ATOM 890 C C . ALA A 1 115 ? 11.727 2.038 -15.633 1.00 82.50 115 ALA A C 1
ATOM 892 O O . ALA A 1 115 ? 11.195 1.276 -14.834 1.00 82.50 115 ALA A O 1
ATOM 893 N N . ASP A 1 116 ? 13.018 1.932 -15.958 1.00 84.56 116 ASP A N 1
ATOM 894 C CA . ASP A 1 116 ? 13.949 0.958 -15.374 1.00 84.56 116 ASP A CA 1
ATOM 895 C C . ASP A 1 116 ? 14.495 1.385 -13.999 1.00 84.56 116 ASP A C 1
ATOM 897 O O . ASP A 1 116 ? 15.100 0.571 -13.299 1.00 84.56 116 ASP A O 1
ATOM 901 N N . GLU A 1 117 ? 14.240 2.627 -13.579 1.00 87.94 117 GLU A N 1
ATOM 902 C CA . GLU A 1 117 ? 14.577 3.143 -12.246 1.00 87.94 117 GLU A CA 1
ATOM 903 C C . GLU A 1 117 ? 13.538 2.776 -11.180 1.00 87.94 117 GLU A C 1
ATOM 905 O O . GLU A 1 117 ? 13.775 2.991 -9.989 1.00 87.94 117 GLU A O 1
ATOM 910 N N . VAL A 1 118 ? 12.385 2.239 -11.586 1.00 91.06 118 VAL A N 1
ATOM 911 C CA . VAL A 1 118 ? 11.237 2.019 -10.706 1.00 91.06 118 VAL A CA 1
ATOM 912 C C . VAL A 1 118 ? 10.690 0.600 -10.787 1.00 91.06 118 VAL A C 1
ATOM 914 O O . VAL A 1 118 ? 10.778 -0.082 -11.803 1.00 91.06 118 VAL A O 1
ATOM 917 N N . ASP A 1 119 ? 10.065 0.183 -9.694 1.00 93.00 119 ASP A N 1
ATOM 918 C CA . ASP A 1 119 ? 9.217 -0.994 -9.613 1.00 93.00 119 ASP A CA 1
ATOM 919 C C . ASP A 1 119 ? 7.743 -0.591 -9.524 1.00 93.00 119 ASP A C 1
ATOM 921 O O . ASP A 1 119 ? 7.384 0.426 -8.921 1.00 93.00 119 ASP A O 1
ATOM 925 N N . ILE A 1 120 ? 6.881 -1.468 -10.040 1.00 93.00 120 ILE A N 1
ATOM 926 C CA . ILE A 1 120 ? 5.463 -1.482 -9.685 1.00 93.00 120 ILE A CA 1
ATOM 927 C C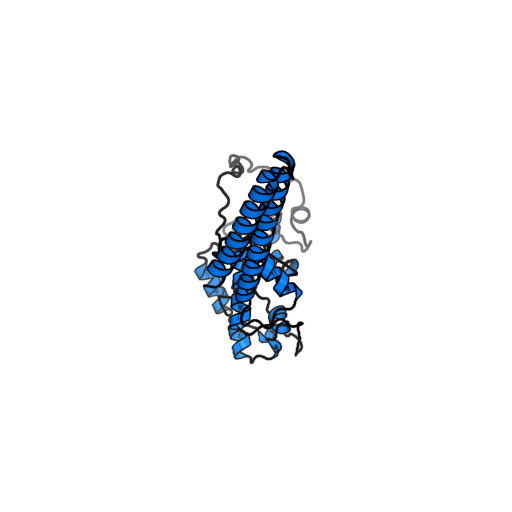 . ILE A 1 120 ? 5.310 -2.282 -8.391 1.00 93.00 120 ILE A C 1
ATOM 929 O O . ILE A 1 120 ? 5.551 -3.490 -8.335 1.00 93.00 120 ILE A O 1
ATOM 933 N N . GLU A 1 121 ? 4.915 -1.579 -7.343 1.00 94.25 121 GLU A N 1
ATOM 934 C CA . GLU A 1 121 ? 4.880 -2.045 -5.968 1.00 94.25 121 GLU A CA 1
ATOM 935 C C . GLU A 1 121 ? 3.449 -2.351 -5.512 1.00 94.25 121 GLU A C 1
ATOM 937 O O . GLU A 1 121 ? 2.503 -1.644 -5.866 1.00 94.25 121 GLU A O 1
ATOM 942 N N . HIS A 1 122 ? 3.298 -3.415 -4.714 1.00 97.75 122 HIS A N 1
ATOM 943 C CA . HIS A 1 122 ? 2.031 -3.801 -4.092 1.00 97.75 122 HIS A CA 1
ATOM 944 C C . HIS A 1 122 ? 1.889 -3.186 -2.695 1.00 97.75 122 HIS A C 1
ATOM 946 O O . HIS A 1 122 ? 2.425 -3.732 -1.729 1.00 97.75 122 HIS A O 1
ATOM 952 N N . ILE A 1 123 ? 1.083 -2.127 -2.572 1.00 98.69 123 ILE A N 1
ATOM 953 C CA . ILE A 1 123 ? 0.861 -1.364 -1.328 1.00 98.69 123 ILE A CA 1
ATOM 954 C C . ILE A 1 123 ? 0.623 -2.300 -0.136 1.00 98.69 123 ILE A C 1
ATOM 956 O O . ILE A 1 123 ? 1.302 -2.211 0.887 1.00 98.69 123 ILE A O 1
ATOM 960 N N . VAL A 1 124 ? -0.288 -3.254 -0.308 1.00 98.69 124 VAL A N 1
ATOM 961 C CA . VAL A 1 124 ? -0.424 -4.463 0.506 1.00 98.69 124 VAL A CA 1
ATOM 962 C C . VAL A 1 124 ? 0.342 -5.570 -0.214 1.00 98.69 124 VAL A C 1
ATOM 964 O O . VAL A 1 124 ? -0.072 -6.012 -1.291 1.00 98.69 124 VAL A O 1
ATOM 967 N N . ALA A 1 125 ? 1.478 -5.990 0.346 1.00 98.25 125 ALA A N 1
ATOM 968 C CA . ALA A 1 125 ? 2.383 -6.920 -0.320 1.00 98.25 125 ALA A CA 1
ATOM 969 C C . ALA A 1 125 ? 1.714 -8.283 -0.545 1.00 98.25 125 ALA A C 1
ATOM 971 O O . ALA A 1 125 ? 0.905 -8.741 0.255 1.00 98.25 125 ALA A O 1
ATOM 972 N N . ARG A 1 126 ? 2.085 -8.989 -1.619 1.00 97.69 126 ARG A N 1
ATOM 973 C CA . ARG A 1 126 ? 1.468 -10.284 -1.963 1.00 97.69 126 ARG A CA 1
ATOM 974 C C . ARG A 1 126 ? 1.618 -11.347 -0.869 1.00 97.69 126 ARG A C 1
ATOM 976 O O . ARG A 1 126 ? 0.659 -12.064 -0.600 1.00 97.69 126 ARG A O 1
ATOM 983 N N . SER A 1 127 ? 2.795 -11.443 -0.240 1.00 97.88 127 SER A N 1
ATOM 984 C CA . SER A 1 127 ? 3.017 -12.377 0.877 1.00 97.88 127 SER A CA 1
ATOM 985 C C . SER A 1 127 ? 2.264 -11.953 2.135 1.00 97.88 127 SER A C 1
ATOM 987 O O . SER A 1 127 ? 1.708 -12.813 2.802 1.00 97.88 127 SER A O 1
ATOM 989 N N . GLU A 1 128 ? 2.203 -10.655 2.433 1.00 98.44 128 GLU A N 1
ATOM 990 C CA . GLU A 1 128 ? 1.442 -10.141 3.580 1.00 98.44 128 GLU A CA 1
ATOM 991 C C . GLU A 1 128 ? -0.054 -10.429 3.391 1.00 98.44 128 GLU A C 1
ATOM 993 O O . GLU A 1 128 ? -0.697 -11.016 4.253 1.00 98.44 128 GLU A O 1
ATOM 998 N N . ALA A 1 129 ? -0.606 -10.155 2.206 1.00 98.56 129 ALA A N 1
ATOM 999 C CA . ALA A 1 129 ? -2.002 -10.457 1.919 1.00 98.56 129 ALA A CA 1
ATOM 1000 C C . ALA A 1 129 ? -2.302 -11.958 2.031 1.00 98.56 129 ALA A C 1
ATOM 1002 O O . ALA A 1 129 ? -3.385 -12.346 2.475 1.00 98.56 129 ALA A O 1
ATOM 1003 N N . HIS A 1 130 ? -1.349 -12.808 1.632 1.00 98.56 130 HIS A N 1
ATOM 1004 C CA . HIS A 1 130 ? -1.440 -14.257 1.797 1.00 98.56 130 HIS A CA 1
ATOM 1005 C C . HIS A 1 130 ? -1.577 -14.645 3.276 1.00 98.56 130 HIS A C 1
ATOM 1007 O O . HIS A 1 130 ? -2.459 -15.441 3.606 1.00 98.56 130 HIS A O 1
ATOM 1013 N N . ASP A 1 131 ? -0.777 -14.030 4.148 1.00 98.31 131 ASP A N 1
ATOM 1014 C CA . ASP A 1 131 ? -0.785 -14.230 5.604 1.00 98.31 131 ASP A CA 1
ATOM 1015 C C . ASP A 1 131 ? -2.047 -13.650 6.264 1.00 98.31 131 ASP A C 1
ATOM 1017 O O . ASP A 1 131 ? -2.602 -14.237 7.198 1.00 98.31 131 ASP A O 1
ATOM 1021 N N . SER A 1 132 ? -2.589 -12.584 5.679 1.00 98.38 132 SER A N 1
ATOM 1022 C CA . SER A 1 132 ? -3.843 -11.929 6.058 1.00 98.38 132 SER A CA 1
ATOM 1023 C C . SER A 1 132 ? -5.113 -12.589 5.488 1.00 98.38 132 SER A C 1
ATOM 1025 O O . SER A 1 132 ? -6.206 -12.024 5.577 1.00 98.38 132 SER A O 1
ATOM 1027 N N . GLY A 1 133 ? -5.006 -13.797 4.921 1.00 97.75 133 GLY A N 1
ATOM 1028 C CA . GLY A 1 133 ? -6.148 -14.646 4.551 1.00 97.75 133 GLY A CA 1
ATOM 1029 C C . GLY A 1 133 ? -6.366 -14.859 3.051 1.00 97.75 133 GLY A C 1
ATOM 1030 O O . GLY A 1 133 ? -7.183 -15.701 2.668 1.00 97.75 133 GLY A O 1
ATOM 1031 N N . LEU A 1 134 ? -5.607 -14.186 2.181 1.00 98.00 134 LEU A N 1
ATOM 1032 C CA . LEU A 1 134 ? -5.706 -14.376 0.727 1.00 98.00 134 LEU A CA 1
ATOM 1033 C C . LEU A 1 134 ? -5.248 -15.780 0.285 1.00 98.00 134 LEU A C 1
ATOM 1035 O O . LEU A 1 134 ? -5.600 -16.236 -0.804 1.00 98.00 134 LEU A O 1
ATOM 1039 N N . CYS A 1 135 ? -4.522 -16.503 1.145 1.00 97.62 135 CYS A N 1
ATOM 1040 C CA . CYS A 1 135 ? -4.187 -17.917 0.969 1.00 97.62 135 CYS A CA 1
ATOM 1041 C C . CYS A 1 135 ? -5.427 -18.813 0.769 1.00 97.62 135 CYS A C 1
ATOM 1043 O O . CYS A 1 135 ? -5.355 -19.816 0.064 1.00 97.62 135 CYS A O 1
ATOM 1045 N N . ALA A 1 136 ? -6.589 -18.444 1.319 1.00 97.00 136 ALA A N 1
ATOM 1046 C CA . ALA A 1 136 ? -7.826 -19.215 1.183 1.00 97.00 136 ALA A CA 1
ATOM 1047 C C . ALA A 1 136 ? -8.636 -18.849 -0.073 1.00 97.00 136 ALA A C 1
ATOM 1049 O O . ALA A 1 136 ? -9.633 -19.506 -0.378 1.00 97.00 136 ALA A O 1
ATOM 1050 N N . ALA A 1 137 ? -8.240 -17.790 -0.783 1.00 97.31 137 ALA A N 1
ATOM 1051 C CA . ALA A 1 137 ? -8.958 -17.295 -1.945 1.00 97.31 137 ALA A CA 1
ATOM 1052 C C . ALA A 1 137 ? -8.663 -18.122 -3.202 1.00 97.31 137 ALA A C 1
ATOM 1054 O O . ALA A 1 137 ? -7.597 -18.727 -3.340 1.00 97.31 137 ALA A O 1
ATOM 1055 N N . ASP A 1 138 ? -9.606 -18.105 -4.142 1.00 96.31 138 ASP A N 1
ATOM 1056 C CA . ASP A 1 138 ? -9.410 -18.715 -5.452 1.00 96.31 138 ASP A CA 1
ATOM 1057 C C . ASP A 1 138 ? -8.406 -17.932 -6.319 1.00 96.31 138 ASP A C 1
ATOM 1059 O O . ASP A 1 138 ? -8.058 -16.776 -6.061 1.00 96.31 138 ASP A O 1
ATOM 1063 N N . MET A 1 139 ? -7.939 -18.580 -7.387 1.00 94.50 139 MET A N 1
ATOM 1064 C CA . MET A 1 139 ? -6.972 -18.007 -8.327 1.00 94.50 139 MET A CA 1
ATOM 1065 C C . MET A 1 139 ? -7.462 -16.690 -8.950 1.00 94.50 139 MET A C 1
ATOM 1067 O O . MET A 1 139 ? -6.670 -15.771 -9.147 1.00 94.50 139 MET A O 1
ATOM 1071 N N . PHE A 1 140 ? -8.761 -16.570 -9.246 1.00 95.44 140 PHE A N 1
ATOM 1072 C CA . PHE A 1 140 ? -9.318 -15.357 -9.850 1.00 95.44 140 PHE A CA 1
ATOM 1073 C C . PHE A 1 140 ? -9.239 -14.166 -8.897 1.00 95.44 140 PHE A C 1
ATOM 1075 O O . PHE A 1 140 ? -8.898 -13.063 -9.319 1.00 95.44 140 PHE A O 1
ATOM 1082 N N . THR A 1 141 ? -9.487 -14.391 -7.610 1.00 97.69 141 THR A N 1
ATOM 1083 C CA . THR A 1 141 ? -9.379 -13.367 -6.571 1.00 97.69 141 THR A CA 1
ATOM 1084 C C . THR A 1 141 ? -7.929 -12.948 -6.358 1.00 97.69 141 THR A C 1
ATOM 1086 O O . THR A 1 141 ? -7.650 -11.755 -6.251 1.00 97.69 141 THR A O 1
ATOM 1089 N N . ARG A 1 142 ? -6.986 -13.899 -6.355 1.00 97.38 142 ARG A N 1
ATOM 1090 C CA . ARG A 1 142 ? -5.547 -13.605 -6.237 1.00 97.38 142 ARG A CA 1
ATOM 1091 C C . ARG A 1 142 ? -5.021 -12.803 -7.429 1.00 97.38 142 ARG A C 1
ATOM 1093 O O . ARG A 1 142 ? -4.285 -11.838 -7.234 1.00 97.38 142 ARG A O 1
ATOM 1100 N N . LEU A 1 143 ? -5.458 -13.134 -8.645 1.00 95.06 143 LEU A N 1
ATOM 1101 C CA . LEU A 1 143 ? -5.148 -12.361 -9.849 1.00 95.06 143 LEU A CA 1
ATOM 1102 C C . LEU A 1 143 ? -5.769 -10.961 -9.792 1.00 95.06 143 LEU A C 1
ATOM 1104 O O . LEU A 1 143 ? -5.099 -9.976 -10.101 1.00 95.06 143 LEU A O 1
ATOM 1108 N N . ALA A 1 144 ? -7.031 -10.858 -9.368 1.00 96.81 144 ALA A N 1
ATOM 1109 C CA . ALA A 1 144 ? -7.692 -9.572 -9.187 1.00 96.81 144 ALA A CA 1
ATOM 1110 C C . ALA A 1 144 ? -6.954 -8.710 -8.156 1.00 96.81 144 ALA A C 1
ATOM 1112 O O . ALA A 1 144 ? -6.805 -7.522 -8.382 1.00 96.81 144 ALA A O 1
ATOM 1113 N N . PHE A 1 145 ? -6.473 -9.288 -7.052 1.00 98.25 145 PHE A N 1
ATOM 1114 C CA . PHE A 1 145 ? -5.642 -8.597 -6.061 1.00 98.25 145 PHE A CA 1
ATOM 1115 C C . PHE A 1 145 ? -4.315 -8.112 -6.648 1.00 98.25 145 PHE A C 1
ATOM 1117 O O . PHE A 1 145 ? -3.941 -6.955 -6.470 1.00 98.25 145 PHE A O 1
ATOM 1124 N N . ALA A 1 146 ? -3.612 -8.987 -7.370 1.00 96.12 146 ALA A N 1
ATOM 1125 C CA . ALA A 1 146 ? -2.297 -8.681 -7.920 1.00 96.12 146 ALA A CA 1
ATOM 1126 C C . ALA A 1 146 ? -2.333 -7.600 -9.013 1.00 96.12 146 ALA A C 1
ATOM 1128 O O . ALA A 1 146 ? -1.323 -6.940 -9.235 1.00 96.12 146 ALA A O 1
ATOM 1129 N N . SER A 1 147 ? -3.481 -7.435 -9.677 1.00 94.81 147 SER A N 1
ATOM 1130 C CA . SER A 1 147 ? -3.688 -6.507 -10.794 1.00 94.81 147 SER A CA 1
ATOM 1131 C C . SER A 1 147 ? -4.472 -5.239 -10.434 1.00 94.81 147 SER A C 1
ATOM 1133 O O . SER A 1 147 ? -4.709 -4.414 -11.314 1.00 94.81 147 SER A O 1
ATOM 1135 N N . ASP A 1 148 ? -4.904 -5.067 -9.180 1.00 96.56 148 ASP A N 1
ATOM 1136 C CA . ASP A 1 148 ? -5.771 -3.948 -8.793 1.00 96.56 148 ASP A CA 1
ATOM 1137 C C . ASP A 1 148 ? -4.986 -2.628 -8.714 1.00 96.56 148 ASP A C 1
ATOM 1139 O O . ASP A 1 148 ? -4.117 -2.510 -7.850 1.00 96.56 148 ASP A O 1
ATOM 1143 N N . PRO A 1 149 ? -5.322 -1.582 -9.496 1.00 93.06 149 PRO A N 1
ATOM 1144 C CA . PRO A 1 149 ? -4.711 -0.255 -9.358 1.00 93.06 149 PRO A CA 1
ATOM 1145 C C . PRO A 1 149 ? -4.906 0.373 -7.967 1.00 93.06 149 PRO A C 1
ATOM 1147 O O . PRO A 1 149 ? -4.182 1.289 -7.572 1.00 93.06 149 PRO A O 1
ATOM 1150 N N . LEU A 1 150 ? -5.881 -0.108 -7.185 1.00 95.94 150 LEU A N 1
ATOM 1151 C CA . LEU A 1 150 ? -6.010 0.246 -5.776 1.00 95.94 150 LEU A CA 1
ATOM 1152 C C . LEU A 1 150 ? -4.792 -0.228 -4.964 1.00 95.94 150 LEU A C 1
ATOM 1154 O O . LEU A 1 150 ? -4.414 0.437 -4.004 1.00 95.94 150 LEU A O 1
ATOM 1158 N N . ASN A 1 151 ? -4.177 -1.343 -5.341 1.00 98.00 151 ASN A N 1
ATOM 1159 C CA . ASN A 1 151 ? -3.050 -1.944 -4.643 1.00 98.00 151 ASN A CA 1
ATOM 1160 C C . ASN A 1 151 ? -1.696 -1.706 -5.328 1.00 98.00 151 ASN A C 1
ATOM 1162 O O . ASN A 1 151 ? -0.697 -2.197 -4.824 1.00 98.00 151 ASN A O 1
ATOM 1166 N N . LEU A 1 152 ? -1.643 -0.987 -6.452 1.00 95.75 152 LEU A N 1
ATOM 1167 C CA . LEU A 1 152 ? -0.408 -0.765 -7.209 1.00 95.75 152 LEU A CA 1
ATOM 1168 C C . LEU A 1 152 ? 0.072 0.684 -7.104 1.00 95.75 152 LEU A C 1
ATOM 1170 O O . LEU A 1 152 ? -0.730 1.620 -7.157 1.00 95.75 152 LEU A O 1
ATOM 1174 N N . THR A 1 153 ? 1.383 0.866 -6.969 1.00 95.38 153 THR A N 1
ATOM 1175 C CA . THR A 1 153 ? 2.047 2.176 -6.984 1.00 95.38 153 THR A CA 1
ATOM 1176 C C . THR A 1 153 ? 3.467 2.081 -7.541 1.00 95.38 153 THR A C 1
ATOM 1178 O O . THR A 1 153 ? 3.977 0.992 -7.765 1.00 95.38 153 THR A O 1
ATOM 1181 N N . ILE A 1 154 ? 4.109 3.224 -7.770 1.00 94.38 154 ILE A N 1
ATOM 1182 C CA . ILE A 1 154 ? 5.524 3.325 -8.136 1.00 94.38 154 ILE A CA 1
ATOM 1183 C C . ILE A 1 154 ? 6.386 3.397 -6.872 1.00 94.38 154 ILE A C 1
ATOM 1185 O O . ILE A 1 154 ? 6.035 4.103 -5.925 1.00 94.38 154 ILE A O 1
ATOM 1189 N N . ALA A 1 155 ? 7.522 2.707 -6.870 1.00 95.06 155 ALA A N 1
ATOM 1190 C CA . ALA A 1 155 ? 8.569 2.843 -5.859 1.00 95.06 155 ALA A CA 1
ATOM 1191 C C . ALA A 1 155 ? 9.946 2.557 -6.471 1.00 95.06 155 ALA A C 1
ATOM 1193 O O . ALA A 1 155 ? 10.036 1.900 -7.504 1.00 95.06 155 ALA A O 1
ATOM 1194 N N . SER A 1 156 ? 11.032 2.991 -5.828 1.00 94.19 156 SER A N 1
ATOM 1195 C CA . SER A 1 156 ? 12.369 2.549 -6.237 1.00 94.19 156 SER A CA 1
ATOM 1196 C C . SER A 1 156 ? 12.579 1.061 -5.901 1.00 94.19 156 SER A C 1
ATOM 1198 O O . SER A 1 156 ? 12.045 0.578 -4.891 1.00 94.19 156 SER A O 1
ATOM 1200 N N . PRO A 1 157 ? 13.388 0.318 -6.682 1.00 93.00 157 PRO A N 1
ATOM 1201 C CA . PRO A 1 157 ? 13.685 -1.085 -6.410 1.00 93.00 157 PRO A CA 1
ATOM 1202 C C . PRO A 1 157 ? 14.243 -1.330 -5.008 1.00 93.00 157 PRO A C 1
ATOM 1204 O O . PRO A 1 157 ? 13.829 -2.278 -4.349 1.00 93.00 157 PRO A O 1
ATOM 1207 N N . GLN A 1 158 ? 15.133 -0.462 -4.518 1.00 92.50 158 GLN A N 1
ATOM 1208 C CA . GLN A 1 158 ? 15.711 -0.591 -3.177 1.00 92.50 158 GLN A CA 1
ATOM 1209 C C . GLN A 1 158 ? 14.641 -0.459 -2.083 1.00 92.50 158 GLN A C 1
ATOM 1211 O O . GLN A 1 158 ? 14.605 -1.245 -1.135 1.00 92.50 158 GLN A O 1
ATOM 1216 N N . LEU A 1 159 ? 13.732 0.516 -2.206 1.00 94.19 159 LEU A N 1
ATOM 1217 C CA . LEU A 1 159 ? 12.657 0.686 -1.233 1.00 94.19 159 LEU A CA 1
ATOM 1218 C C . LEU A 1 159 ? 11.705 -0.512 -1.265 1.00 94.19 159 LEU A C 1
ATOM 1220 O O . LEU A 1 159 ? 11.421 -1.092 -0.216 1.00 94.19 159 LEU A O 1
ATOM 1224 N N . ASN A 1 160 ? 11.249 -0.911 -2.453 1.00 94.81 160 ASN A N 1
ATOM 1225 C CA . ASN A 1 160 ? 10.321 -2.027 -2.621 1.00 94.81 160 ASN A CA 1
ATOM 1226 C C . ASN A 1 160 ? 10.915 -3.352 -2.107 1.00 94.81 160 ASN A C 1
ATOM 1228 O O . ASN A 1 160 ? 10.307 -4.039 -1.285 1.00 94.81 160 ASN A O 1
ATOM 1232 N N . ARG A 1 161 ? 12.122 -3.703 -2.561 1.00 91.25 161 ARG A N 1
ATOM 1233 C CA . ARG A 1 161 ? 12.693 -5.049 -2.402 1.00 91.25 161 ARG A CA 1
ATOM 1234 C C . ARG A 1 161 ? 13.450 -5.253 -1.092 1.00 91.25 161 ARG A C 1
ATOM 1236 O O . ARG A 1 161 ? 13.489 -6.389 -0.624 1.00 91.25 161 ARG A O 1
ATOM 1243 N N . ASP A 1 162 ? 13.985 -4.186 -0.491 1.00 93.19 162 ASP A N 1
ATOM 1244 C CA . ASP A 1 162 ? 14.842 -4.287 0.702 1.00 93.19 162 ASP A CA 1
ATOM 1245 C C . ASP A 1 162 ? 14.237 -3.614 1.941 1.00 93.19 162 ASP A C 1
ATOM 1247 O O . ASP A 1 162 ? 14.404 -4.101 3.063 1.00 93.19 162 ASP A O 1
ATOM 1251 N N . GLN A 1 163 ? 13.530 -2.492 1.769 1.00 93.00 163 GLN A N 1
ATOM 1252 C CA . GLN A 1 163 ? 12.995 -1.733 2.903 1.00 93.00 163 GLN A CA 1
ATOM 1253 C C . GLN A 1 163 ? 11.579 -2.164 3.275 1.00 93.00 163 GLN A C 1
ATOM 1255 O O . GLN A 1 163 ? 11.359 -2.573 4.418 1.00 93.00 163 GLN A O 1
ATOM 1260 N N . LYS A 1 164 ? 10.630 -2.083 2.336 1.00 93.50 164 LYS A N 1
ATOM 1261 C CA . LYS A 1 164 ? 9.223 -2.431 2.563 1.00 93.50 164 LYS A CA 1
ATOM 1262 C C . LYS A 1 164 ? 9.014 -3.942 2.520 1.00 93.50 164 LYS A C 1
ATOM 1264 O O . LYS A 1 164 ? 8.505 -4.509 3.480 1.00 93.50 164 LYS A O 1
ATOM 1269 N N . VAL A 1 165 ? 9.462 -4.617 1.461 1.00 95.25 165 VAL A N 1
ATOM 1270 C CA . VAL A 1 165 ? 9.373 -6.080 1.320 1.00 95.25 165 VAL A CA 1
ATOM 1271 C C . VAL A 1 165 ? 7.925 -6.571 1.520 1.00 95.25 165 VAL A C 1
ATOM 1273 O O . VAL A 1 165 ? 7.032 -6.204 0.762 1.00 95.25 165 VAL A O 1
ATOM 1276 N N . ALA A 1 166 ? 7.676 -7.381 2.552 1.00 95.44 166 ALA A N 1
ATOM 1277 C CA . ALA A 1 166 ? 6.367 -7.900 2.935 1.00 95.44 166 ALA A CA 1
ATOM 1278 C C . ALA A 1 166 ? 5.859 -7.300 4.257 1.00 95.44 166 ALA A C 1
ATOM 1280 O O . ALA A 1 166 ? 5.011 -7.903 4.899 1.00 95.44 166 ALA A O 1
ATOM 1281 N N . LYS A 1 167 ? 6.401 -6.151 4.673 1.00 98.06 167 LYS A N 1
ATOM 1282 C CA . LYS A 1 167 ? 6.057 -5.518 5.945 1.00 98.06 167 LYS A CA 1
ATOM 1283 C C . LYS A 1 167 ? 4.653 -4.933 5.928 1.00 98.06 167 LYS A C 1
ATOM 1285 O O . LYS A 1 167 ? 4.243 -4.318 4.936 1.00 98.06 167 LYS A O 1
ATOM 1290 N N . ASP A 1 168 ? 3.963 -5.090 7.047 1.00 98.38 168 ASP A N 1
ATOM 1291 C CA . ASP A 1 168 ? 2.674 -4.458 7.302 1.00 98.38 168 ASP A CA 1
ATOM 1292 C C . ASP A 1 168 ? 2.827 -2.995 7.782 1.00 98.38 168 ASP A C 1
ATOM 1294 O O . ASP A 1 168 ? 3.927 -2.442 7.874 1.00 98.38 168 ASP A O 1
ATOM 1298 N N . VAL A 1 169 ? 1.702 -2.353 8.113 1.00 98.06 169 VAL A N 1
ATOM 1299 C CA . VAL A 1 169 ? 1.659 -0.959 8.596 1.00 98.06 169 VAL A CA 1
ATOM 1300 C C . VAL A 1 169 ? 2.376 -0.761 9.941 1.00 98.06 169 VAL A C 1
ATOM 1302 O O . VAL A 1 169 ? 2.826 0.346 10.236 1.00 98.06 169 VAL A O 1
ATOM 1305 N N . ALA A 1 170 ? 2.476 -1.793 10.782 1.00 97.81 170 ALA A N 1
ATOM 1306 C CA . ALA A 1 170 ? 3.192 -1.722 12.055 1.00 97.81 170 ALA A CA 1
ATOM 1307 C C . ALA A 1 170 ? 4.707 -1.902 11.901 1.00 97.81 170 ALA A C 1
ATOM 1309 O O . ALA A 1 170 ? 5.463 -1.525 12.802 1.00 97.81 170 ALA A O 1
ATOM 1310 N N . GLU A 1 171 ? 5.154 -2.488 10.797 1.00 97.25 171 GLU A N 1
ATOM 1311 C CA . GLU A 1 171 ? 6.559 -2.765 10.514 1.00 97.25 171 GLU A CA 1
ATOM 1312 C C . GLU A 1 171 ? 7.205 -1.737 9.579 1.00 97.25 171 GLU A C 1
ATOM 1314 O O . GLU A 1 171 ? 8.421 -1.527 9.650 1.00 97.25 171 GLU A O 1
ATOM 1319 N N . TRP A 1 172 ? 6.420 -1.095 8.708 1.00 98.31 172 TRP A N 1
ATOM 1320 C CA . TRP A 1 172 ? 6.911 -0.083 7.778 1.00 98.31 172 TRP A CA 1
ATOM 1321 C C . TRP A 1 172 ? 5.849 0.969 7.425 1.00 98.31 172 TRP A C 1
ATOM 1323 O O . TRP A 1 172 ? 4.687 0.667 7.157 1.00 98.31 172 TRP A O 1
ATOM 1333 N N . LEU A 1 173 ? 6.283 2.228 7.369 1.00 98.25 173 LEU A N 1
ATOM 1334 C CA . LEU A 1 173 ? 5.506 3.370 6.893 1.00 98.25 173 LEU A CA 1
ATOM 1335 C C . LEU A 1 173 ? 6.373 4.192 5.933 1.00 98.25 173 LEU A C 1
ATOM 1337 O O . LEU A 1 173 ? 7.584 4.269 6.147 1.00 98.25 173 LEU A O 1
ATOM 1341 N N . PRO A 1 174 ? 5.778 4.837 4.918 1.00 96.75 174 PRO A N 1
ATOM 1342 C CA . PRO A 1 174 ? 6.525 5.714 4.028 1.00 96.75 174 PRO A CA 1
ATOM 1343 C C . PRO A 1 174 ? 6.928 7.031 4.710 1.00 96.75 174 PRO A C 1
ATOM 1345 O O . PRO A 1 174 ? 6.269 7.493 5.650 1.00 96.75 174 PRO A O 1
ATOM 1348 N N . ASP A 1 175 ? 7.975 7.669 4.186 1.00 92.88 175 ASP A N 1
ATOM 1349 C CA . ASP A 1 175 ? 8.465 8.967 4.669 1.00 92.88 175 ASP A CA 1
ATOM 1350 C C . ASP A 1 175 ? 7.472 10.093 4.355 1.00 92.88 175 ASP A C 1
ATOM 1352 O O . ASP A 1 175 ? 7.233 10.980 5.178 1.00 92.88 175 ASP A O 1
ATOM 1356 N N . VAL A 1 176 ? 6.831 10.027 3.185 1.00 94.25 176 VAL A N 1
ATOM 1357 C CA . VAL A 1 176 ? 5.742 10.927 2.786 1.00 94.25 176 VAL A CA 1
ATOM 1358 C C . VAL A 1 176 ? 4.430 10.159 2.584 1.00 94.25 176 VAL A C 1
ATOM 1360 O O . VAL A 1 176 ? 4.399 8.940 2.464 1.00 94.25 176 VAL A O 1
ATOM 1363 N N . ASN A 1 177 ? 3.298 10.869 2.571 1.00 96.50 177 ASN A N 1
ATOM 1364 C CA . ASN A 1 177 ? 1.972 10.299 2.277 1.00 96.50 177 ASN A CA 1
ATOM 1365 C C . ASN A 1 177 ? 1.487 9.145 3.186 1.00 96.50 177 ASN A C 1
ATOM 1367 O O . ASN A 1 177 ? 0.621 8.374 2.769 1.00 96.50 177 ASN A O 1
ATOM 1371 N N . GLN A 1 178 ? 1.927 9.056 4.449 1.00 98.00 178 GLN A N 1
ATOM 1372 C CA . GLN A 1 178 ? 1.459 8.022 5.397 1.00 98.00 178 GLN A CA 1
ATOM 1373 C C . GLN A 1 178 ? -0.073 7.916 5.481 1.00 98.00 178 GLN A C 1
ATOM 1375 O O . GLN A 1 178 ? -0.631 6.821 5.482 1.00 98.00 178 GLN A O 1
ATOM 1380 N N . CYS A 1 179 ? -0.776 9.052 5.475 1.00 96.56 179 CYS A N 1
ATOM 1381 C CA . CYS A 1 179 ? -2.237 9.082 5.491 1.00 96.56 179 CYS A CA 1
ATOM 1382 C C . CYS A 1 179 ? -2.875 8.438 4.261 1.00 96.56 179 CYS A C 1
ATOM 1384 O O . CYS A 1 179 ? -3.831 7.674 4.386 1.00 96.56 179 CYS A O 1
ATOM 1386 N N . TRP A 1 180 ? -2.352 8.739 3.071 1.00 97.69 180 TRP A N 1
ATOM 1387 C CA . TRP A 1 180 ? -2.807 8.111 1.836 1.00 97.69 180 TRP A CA 1
ATOM 1388 C C . TRP A 1 180 ? -2.499 6.611 1.850 1.00 97.69 180 TRP A C 1
ATOM 1390 O O . TRP A 1 180 ? -3.388 5.815 1.550 1.00 97.69 180 TRP A O 1
ATOM 1400 N N . PHE A 1 181 ? -1.285 6.237 2.264 1.00 98.62 181 PHE A N 1
ATOM 1401 C CA . PHE A 1 181 ? -0.826 4.852 2.316 1.00 98.62 181 PHE A CA 1
ATOM 1402 C C . PHE A 1 181 ? -1.711 3.995 3.223 1.00 98.62 181 PHE A C 1
ATOM 1404 O O . PHE A 1 181 ? -2.316 3.033 2.755 1.00 98.62 181 PHE A O 1
ATOM 1411 N N . VAL A 1 182 ? -1.885 4.381 4.490 1.00 98.56 182 VAL A N 1
ATOM 1412 C CA . VAL A 1 182 ? -2.689 3.602 5.445 1.00 98.56 182 VAL A CA 1
ATOM 1413 C C . VAL A 1 182 ? -4.163 3.571 5.040 1.00 98.56 182 VAL A C 1
ATOM 1415 O O . VAL A 1 182 ? -4.810 2.527 5.127 1.00 98.56 182 VAL A O 1
ATOM 1418 N N . ASN A 1 183 ? -4.707 4.677 4.520 1.00 97.31 183 ASN A N 1
ATOM 1419 C CA . ASN A 1 183 ? -6.067 4.676 3.979 1.00 97.31 183 ASN A CA 1
ATOM 1420 C C . ASN A 1 183 ? -6.209 3.705 2.794 1.00 97.31 183 ASN A C 1
ATOM 1422 O O . ASN A 1 183 ? -7.246 3.052 2.646 1.00 97.31 183 ASN A O 1
ATOM 1426 N N . ARG A 1 184 ? -5.168 3.572 1.964 1.00 98.31 184 ARG A N 1
ATOM 1427 C CA . ARG A 1 184 ? -5.151 2.632 0.846 1.00 98.31 184 ARG A CA 1
ATOM 1428 C C . ARG A 1 184 ? -5.029 1.183 1.309 1.00 98.31 184 ARG A C 1
ATOM 1430 O O . ARG A 1 184 ? -5.813 0.367 0.833 1.00 98.31 184 ARG A O 1
ATOM 1437 N N . VAL A 1 185 ? -4.169 0.886 2.286 1.00 98.75 185 VAL A N 1
ATOM 1438 C CA . VAL A 1 185 ? -4.096 -0.436 2.935 1.00 98.75 185 VAL A CA 1
ATOM 1439 C C . VAL A 1 185 ? -5.473 -0.851 3.455 1.00 98.75 185 VAL A C 1
ATOM 1441 O O . VAL A 1 185 ? -5.969 -1.918 3.104 1.00 98.75 185 VAL A O 1
ATOM 1444 N N . VAL A 1 186 ? -6.159 0.022 4.202 1.00 98.38 186 VAL A N 1
ATOM 1445 C CA . VAL A 1 186 ? -7.519 -0.243 4.707 1.00 98.38 186 VAL A CA 1
ATOM 1446 C C . VAL A 1 186 ? -8.509 -0.509 3.569 1.00 98.38 186 VAL A C 1
ATOM 1448 O O . VAL A 1 186 ? -9.338 -1.417 3.665 1.00 98.38 186 VAL A O 1
ATOM 1451 N N . ALA A 1 187 ? -8.441 0.262 2.481 1.00 98.12 187 ALA A N 1
ATOM 1452 C CA . ALA A 1 187 ? -9.317 0.072 1.329 1.00 98.12 187 ALA A CA 1
ATOM 1453 C C . ALA A 1 187 ? -9.076 -1.279 0.632 1.00 98.12 187 ALA A C 1
ATOM 1455 O O . ALA A 1 187 ? -10.044 -1.978 0.322 1.00 98.12 187 ALA A O 1
ATOM 1456 N N . VAL A 1 188 ? -7.813 -1.664 0.431 1.00 98.75 188 VAL A N 1
ATOM 1457 C CA . VAL A 1 188 ? -7.426 -2.956 -0.156 1.00 98.75 188 VAL A CA 1
ATOM 1458 C C . VAL A 1 188 ? -7.855 -4.100 0.759 1.00 98.75 188 VAL A C 1
ATOM 1460 O O . VAL A 1 188 ? -8.597 -4.980 0.324 1.00 98.75 188 VAL A O 1
ATOM 1463 N N . LYS A 1 189 ? -7.493 -4.060 2.046 1.00 98.62 189 LYS A N 1
ATOM 1464 C CA . LYS A 1 189 ? -7.854 -5.116 3.001 1.00 98.62 189 LYS A CA 1
ATOM 1465 C C . LYS A 1 189 ? -9.364 -5.309 3.095 1.00 98.62 189 LYS A C 1
ATOM 1467 O O . LYS A 1 189 ? -9.843 -6.437 3.026 1.00 98.62 189 LYS A O 1
ATOM 1472 N N . ARG A 1 190 ? -10.143 -4.224 3.113 1.00 97.88 190 ARG A N 1
ATOM 1473 C CA . ARG A 1 190 ? -11.611 -4.309 3.062 1.00 97.88 190 ARG A CA 1
ATOM 1474 C C . ARG A 1 190 ? -12.119 -4.926 1.757 1.00 97.88 190 ARG A C 1
ATOM 1476 O O . ARG A 1 190 ? -13.034 -5.743 1.800 1.00 97.88 190 ARG A O 1
ATOM 1483 N N . ARG A 1 191 ? -11.567 -4.530 0.605 1.00 98.38 191 ARG A N 1
ATOM 1484 C CA . ARG A 1 191 ? -12.001 -5.018 -0.716 1.00 98.38 191 ARG A CA 1
ATOM 1485 C C . ARG A 1 191 ? -11.790 -6.523 -0.875 1.00 98.38 191 ARG A C 1
ATOM 1487 O O . ARG A 1 191 ? -12.638 -7.179 -1.470 1.00 98.38 191 ARG A O 1
ATOM 1494 N N . TYR A 1 192 ? -10.703 -7.048 -0.317 1.00 98.38 192 TYR A N 1
ATOM 1495 C CA . TYR A 1 192 ? -10.321 -8.458 -0.432 1.00 98.38 192 TYR A CA 1
ATOM 1496 C C . TYR A 1 192 ? -10.636 -9.296 0.814 1.00 98.38 192 TYR A C 1
ATOM 1498 O O . TYR A 1 192 ? -10.319 -10.481 0.843 1.00 98.38 192 TYR A O 1
ATOM 1506 N N . GLY A 1 193 ? -11.286 -8.711 1.827 1.00 97.50 193 GLY A N 1
ATOM 1507 C CA . GLY A 1 193 ? -11.654 -9.412 3.060 1.00 97.50 193 GLY A CA 1
ATOM 1508 C C . GLY A 1 193 ? -10.451 -9.877 3.885 1.00 97.50 193 GLY A C 1
ATOM 1509 O O . GLY A 1 193 ? -10.543 -10.896 4.565 1.00 97.50 193 GLY A O 1
ATOM 1510 N N . LEU A 1 194 ? -9.336 -9.152 3.801 1.00 98.56 194 LEU A N 1
ATOM 1511 C CA . LEU A 1 194 ? -8.097 -9.462 4.509 1.00 98.56 194 LEU A CA 1
ATOM 1512 C C . LEU A 1 194 ? -8.195 -9.030 5.973 1.00 98.56 194 LEU A C 1
ATOM 1514 O O . LEU A 1 194 ? -8.833 -8.018 6.285 1.00 98.56 194 LEU A O 1
ATOM 1518 N N . SER A 1 195 ? -7.553 -9.778 6.867 1.00 98.25 195 SER A N 1
ATOM 1519 C CA . SER A 1 195 ? -7.415 -9.396 8.271 1.00 98.25 195 SER A CA 1
ATOM 1520 C C . SER A 1 195 ? -6.302 -8.376 8.495 1.00 98.25 195 SER A C 1
ATOM 1522 O O . SER A 1 195 ? -5.435 -8.179 7.648 1.00 98.25 195 SER A O 1
ATOM 1524 N N . MET A 1 196 ? -6.341 -7.737 9.659 1.00 98.38 196 MET A N 1
ATOM 1525 C CA . MET A 1 196 ? -5.187 -7.085 10.272 1.00 98.38 196 MET A CA 1
ATOM 1526 C C . MET A 1 196 ? -4.895 -7.778 11.595 1.00 98.38 196 MET A C 1
ATOM 1528 O O . MET A 1 196 ? -5.832 -8.172 12.300 1.00 98.38 196 MET A O 1
ATOM 1532 N N . ASP A 1 197 ? -3.627 -7.889 11.968 1.00 97.31 197 ASP A N 1
ATOM 1533 C CA . ASP A 1 197 ? -3.299 -8.277 13.333 1.00 97.31 197 ASP A CA 1
ATOM 1534 C C . ASP A 1 197 ? -3.505 -7.107 14.316 1.00 97.31 197 ASP A C 1
ATOM 1536 O O . ASP A 1 197 ? -3.876 -5.987 13.945 1.00 97.31 197 ASP A O 1
ATOM 1540 N N . ALA A 1 198 ? -3.338 -7.371 15.614 1.00 95.31 198 ALA A N 1
ATOM 1541 C CA . ALA A 1 198 ? -3.570 -6.353 16.635 1.00 95.31 198 ALA A CA 1
ATOM 1542 C C . ALA A 1 198 ? -2.584 -5.172 16.546 1.00 95.31 198 ALA A C 1
ATOM 1544 O O . ALA A 1 198 ? -2.986 -4.038 16.809 1.00 95.31 198 ALA A O 1
ATOM 1545 N N . ARG A 1 199 ? -1.319 -5.429 16.189 1.00 96.69 199 ARG A N 1
ATOM 1546 C CA . ARG A 1 199 ? -0.278 -4.403 16.077 1.00 96.69 199 ARG A CA 1
ATOM 1547 C C . ARG A 1 199 ? -0.490 -3.561 14.829 1.00 96.69 199 ARG A C 1
ATOM 1549 O O . ARG A 1 199 ? -0.438 -2.336 14.920 1.00 96.69 199 ARG A O 1
ATOM 1556 N N . GLU A 1 200 ? -0.778 -4.198 13.700 1.00 98.19 200 GLU A N 1
ATOM 1557 C CA . GLU A 1 200 ? -1.086 -3.515 12.446 1.00 98.19 200 GLU A CA 1
ATOM 1558 C C . GLU A 1 200 ? -2.299 -2.594 12.610 1.00 98.19 200 GLU A C 1
ATOM 1560 O O . GLU A 1 200 ? -2.260 -1.421 12.236 1.00 98.19 200 GLU A O 1
ATOM 1565 N N . ALA A 1 201 ? -3.367 -3.093 13.239 1.00 96.69 201 ALA A N 1
ATOM 1566 C CA . ALA A 1 201 ? -4.575 -2.316 13.486 1.00 96.69 201 ALA A CA 1
ATOM 1567 C C . ALA A 1 201 ? -4.319 -1.103 14.394 1.00 96.69 201 ALA A C 1
ATOM 1569 O O . ALA A 1 201 ? -4.860 -0.022 14.149 1.00 96.69 201 ALA A O 1
ATOM 1570 N N . GLU A 1 202 ? -3.501 -1.261 15.437 1.00 94.56 202 GLU A N 1
ATOM 1571 C CA . GLU A 1 202 ? -3.103 -0.159 16.316 1.00 94.56 202 GLU A CA 1
ATOM 1572 C C . GLU A 1 202 ? -2.294 0.900 15.556 1.00 94.56 202 GLU A C 1
ATOM 1574 O O . GLU A 1 202 ? -2.632 2.086 15.624 1.00 94.56 202 GLU A O 1
ATOM 1579 N N . ALA A 1 203 ? -1.294 0.481 14.775 1.00 96.38 203 ALA A N 1
ATOM 1580 C CA . ALA A 1 203 ? -0.482 1.376 13.952 1.00 96.38 203 ALA A CA 1
ATOM 1581 C C . ALA A 1 203 ? -1.332 2.121 12.909 1.00 96.38 203 ALA A C 1
ATOM 1583 O O . ALA A 1 203 ? -1.235 3.345 12.776 1.00 96.38 203 ALA A O 1
ATOM 1584 N N . ALA A 1 204 ? -2.240 1.413 12.231 1.00 96.62 204 ALA A N 1
ATOM 1585 C CA . ALA A 1 204 ? -3.147 2.007 11.259 1.00 96.62 204 ALA A CA 1
ATOM 1586 C C . ALA A 1 204 ? -4.059 3.062 11.904 1.00 96.62 204 ALA A C 1
ATOM 1588 O O . ALA A 1 204 ? -4.195 4.171 11.386 1.00 96.62 204 ALA A O 1
ATOM 1589 N N . LEU A 1 205 ? -4.659 2.758 13.060 1.00 94.81 205 LEU A N 1
ATOM 1590 C CA . LEU A 1 205 ? -5.499 3.713 13.787 1.00 94.81 205 LEU A CA 1
ATOM 1591 C C . LEU A 1 205 ? -4.708 4.933 14.262 1.00 94.81 205 LEU A C 1
ATOM 1593 O O . LEU A 1 205 ? -5.232 6.047 14.184 1.00 94.81 205 LEU A O 1
ATOM 1597 N N . ALA A 1 206 ? -3.470 4.742 14.726 1.00 92.56 206 ALA A N 1
ATOM 1598 C CA . ALA A 1 206 ? -2.604 5.831 15.159 1.00 92.56 206 ALA A CA 1
ATOM 1599 C C . ALA A 1 206 ? -2.354 6.822 14.014 1.00 92.56 206 ALA A C 1
ATOM 1601 O O . ALA A 1 206 ? -2.636 8.011 14.178 1.00 92.56 206 ALA A O 1
ATOM 1602 N N . VAL A 1 207 ? -1.942 6.332 12.838 1.00 95.50 207 VAL A N 1
ATOM 1603 C CA . VAL A 1 207 ? -1.722 7.175 11.650 1.00 95.50 207 VAL A CA 1
ATOM 1604 C C . VAL A 1 207 ? -3.013 7.869 11.236 1.00 95.50 207 VAL A C 1
ATOM 1606 O O . VAL A 1 207 ? -3.058 9.097 11.173 1.00 95.50 207 VAL A O 1
ATOM 1609 N N . LEU A 1 208 ? -4.088 7.104 11.014 1.00 93.88 208 LEU A N 1
ATOM 1610 C CA . LEU A 1 208 ? -5.348 7.658 10.520 1.00 93.88 208 LEU A CA 1
ATOM 1611 C C . LEU A 1 208 ? -5.895 8.745 11.460 1.00 93.88 208 LEU A C 1
ATOM 1613 O O . LEU A 1 208 ? -6.421 9.748 10.981 1.00 93.88 208 LEU A O 1
ATOM 1617 N N . SER A 1 209 ? -5.730 8.589 12.783 1.00 90.31 209 SER A N 1
ATOM 1618 C CA . SER A 1 209 ? -6.245 9.532 13.794 1.00 90.31 209 SER A CA 1
ATOM 1619 C C . SER A 1 209 ? -5.652 10.934 13.680 1.00 90.31 209 SER A C 1
ATOM 1621 O O . SER A 1 209 ? -6.321 11.908 14.029 1.00 90.31 209 SER A O 1
ATOM 1623 N N . GLY A 1 210 ? -4.432 11.032 13.150 1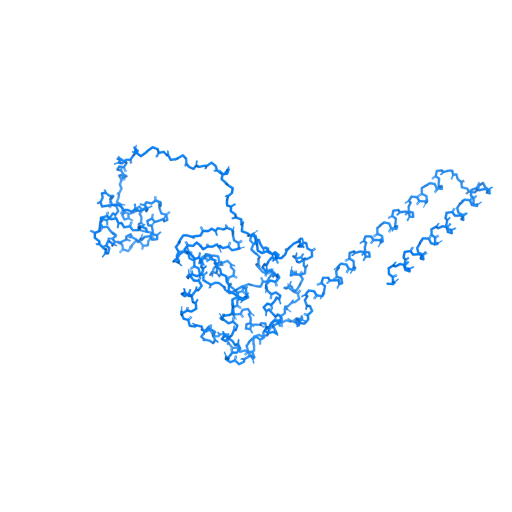.00 89.12 210 GLY A N 1
ATOM 1624 C CA . GLY A 1 210 ? -3.733 12.288 12.906 1.00 89.12 210 GLY A CA 1
ATOM 1625 C C . GLY A 1 210 ? -3.934 12.857 11.503 1.00 89.12 210 GLY A C 1
ATOM 1626 O O . GLY A 1 210 ? -3.406 13.930 11.219 1.00 89.12 210 GLY A O 1
ATOM 1627 N N . CYS A 1 211 ? -4.665 12.177 10.615 1.00 90.88 211 CYS A N 1
ATOM 1628 C CA . CYS A 1 211 ? -4.708 12.545 9.204 1.00 90.88 211 CYS A CA 1
ATOM 1629 C C . CYS A 1 211 ? -5.656 13.715 8.903 1.00 90.88 211 CYS A C 1
ATOM 1631 O O . CYS A 1 211 ? -6.871 13.579 9.070 1.00 90.88 211 CYS A O 1
ATOM 1633 N N . PRO A 1 212 ? -5.148 14.843 8.366 1.00 89.56 212 PRO A N 1
ATOM 1634 C CA . PRO A 1 212 ? -5.997 15.948 7.920 1.00 89.56 212 PRO A CA 1
ATOM 1635 C C . PRO A 1 212 ? -6.637 15.680 6.547 1.00 89.56 212 PRO A C 1
ATOM 1637 O O . PRO A 1 212 ? -7.649 16.285 6.200 1.00 89.56 212 PRO A O 1
ATOM 1640 N N . SER A 1 213 ? -6.034 14.796 5.749 1.00 90.88 213 SER A N 1
ATOM 1641 C CA . SER A 1 213 ? -6.471 14.405 4.410 1.00 90.88 213 SER A CA 1
ATOM 1642 C C . SER A 1 213 ? -5.914 13.023 4.070 1.00 90.88 213 SER A C 1
ATOM 1644 O O . SER A 1 213 ? -4.865 12.633 4.580 1.00 90.88 213 SER A O 1
ATOM 1646 N N . PHE A 1 214 ? -6.599 12.307 3.178 1.00 93.25 214 PHE A N 1
ATOM 1647 C CA . PHE A 1 214 ? -6.153 11.027 2.613 1.00 93.25 214 PHE A CA 1
ATOM 1648 C C . PHE A 1 214 ? -5.781 11.132 1.128 1.00 93.25 214 PHE A C 1
ATOM 1650 O O . PHE A 1 214 ? -5.510 10.119 0.482 1.00 93.25 214 PHE A O 1
ATOM 1657 N N . ALA A 1 215 ? -5.812 12.343 0.565 1.00 92.50 215 ALA A N 1
ATOM 1658 C CA . ALA A 1 215 ? -5.326 12.576 -0.785 1.00 92.50 215 ALA A CA 1
ATOM 1659 C C . ALA A 1 215 ? -3.808 12.359 -0.826 1.00 92.50 215 ALA A C 1
ATOM 1661 O O . ALA A 1 215 ? -3.095 12.804 0.075 1.00 92.50 215 ALA A O 1
ATOM 1662 N N . MET A 1 216 ? -3.333 11.691 -1.878 1.00 93.69 216 MET A N 1
ATOM 1663 C CA . MET A 1 216 ? -1.906 11.649 -2.184 1.00 93.69 216 MET A CA 1
ATOM 1664 C C . MET A 1 216 ? -1.436 13.076 -2.466 1.00 93.69 216 MET A C 1
ATOM 1666 O O . MET A 1 216 ? -2.067 13.801 -3.236 1.00 93.69 216 MET A O 1
ATOM 1670 N N . GLN A 1 217 ? -0.346 13.473 -1.830 1.00 89.81 217 GLN A N 1
ATOM 1671 C CA . GLN A 1 217 ? 0.328 14.734 -2.075 1.00 89.81 217 GLN A CA 1
ATOM 1672 C C . GLN A 1 217 ? 1.425 14.484 -3.098 1.00 89.81 217 GLN A C 1
ATOM 1674 O O . GLN A 1 217 ? 2.243 13.587 -2.903 1.00 89.81 217 GLN A O 1
ATOM 1679 N N . ILE A 1 218 ? 1.435 15.279 -4.167 1.00 87.25 218 ILE A N 1
ATOM 1680 C CA . ILE A 1 218 ? 2.567 15.348 -5.087 1.00 87.25 218 ILE A CA 1
ATOM 1681 C C . ILE A 1 218 ? 3.509 16.404 -4.527 1.00 87.25 218 ILE A C 1
ATOM 1683 O O . ILE A 1 218 ? 3.257 17.604 -4.640 1.00 87.25 218 ILE A O 1
ATOM 1687 N N . VAL A 1 219 ? 4.553 15.943 -3.848 1.00 78.19 219 VAL A N 1
ATOM 1688 C CA . VAL A 1 219 ? 5.616 16.814 -3.351 1.00 78.19 219 VAL A CA 1
ATOM 1689 C C . VAL A 1 219 ? 6.545 17.094 -4.523 1.00 78.19 219 VAL A C 1
ATOM 1691 O O . VAL A 1 219 ? 7.394 16.277 -4.857 1.00 78.19 219 VAL A O 1
ATOM 1694 N N . THR A 1 220 ? 6.358 18.229 -5.186 1.00 65.00 220 THR A N 1
ATOM 1695 C CA . THR A 1 220 ? 7.379 18.754 -6.094 1.00 65.00 220 THR A CA 1
ATOM 1696 C C . THR A 1 220 ? 8.518 19.301 -5.240 1.00 65.00 220 THR A C 1
ATOM 1698 O O . THR A 1 220 ? 8.230 20.077 -4.320 1.00 65.00 220 THR A O 1
ATOM 1701 N N . PRO A 1 221 ? 9.789 18.949 -5.504 1.00 55.25 221 PRO A N 1
ATOM 1702 C CA . PRO A 1 221 ? 10.903 19.666 -4.904 1.00 55.25 221 PRO A CA 1
ATOM 1703 C C . PRO A 1 221 ? 10.686 21.164 -5.136 1.00 55.25 221 PRO A C 1
ATOM 1705 O O . PRO A 1 221 ? 10.435 21.584 -6.265 1.00 55.25 221 PRO A O 1
ATOM 1708 N N . SER A 1 222 ? 10.689 21.960 -4.064 1.00 43.47 222 SER A N 1
ATOM 1709 C CA . SER A 1 222 ? 10.683 23.416 -4.203 1.00 43.47 222 SER A CA 1
ATOM 1710 C C . SER A 1 222 ? 11.903 23.807 -5.038 1.00 43.47 222 SER A C 1
ATOM 1712 O O . SER A 1 222 ? 13.007 23.342 -4.748 1.00 43.47 222 SER A O 1
ATOM 1714 N N . GLU A 1 223 ? 11.728 24.688 -6.022 1.00 45.41 223 GLU A N 1
ATOM 1715 C CA . GLU A 1 223 ? 12.816 25.307 -6.800 1.00 45.41 223 GLU A CA 1
ATOM 1716 C C . GLU A 1 223 ? 13.812 26.113 -5.918 1.00 45.41 223 GLU A C 1
ATOM 1718 O O . GLU A 1 223 ? 1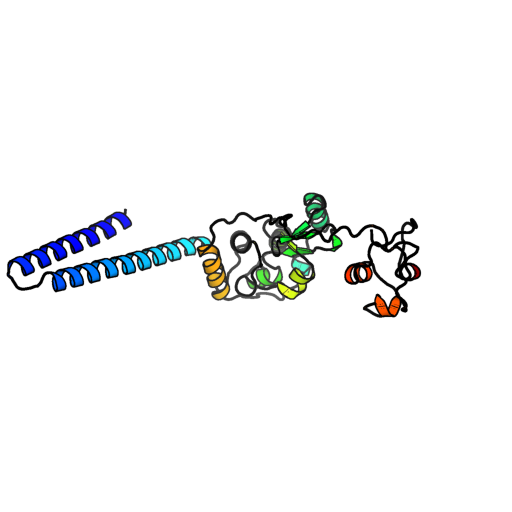4.734 26.737 -6.431 1.00 45.41 223 GLU A O 1
ATOM 1723 N N . GLU A 1 224 ? 13.647 26.110 -4.586 1.00 36.38 224 GLU A N 1
ATOM 1724 C CA . GLU A 1 224 ? 14.507 26.769 -3.591 1.00 36.38 224 GLU A CA 1
ATOM 1725 C C . GLU A 1 224 ? 15.597 25.882 -2.962 1.00 36.38 224 GLU A C 1
ATOM 1727 O O . GLU A 1 224 ? 16.314 26.336 -2.067 1.00 36.38 224 GLU A O 1
ATOM 1732 N N . SER A 1 225 ? 15.795 24.646 -3.422 1.00 35.44 225 SER A N 1
ATOM 1733 C CA . SER A 1 225 ? 17.124 24.037 -3.275 1.00 35.44 225 SER A CA 1
ATOM 1734 C C . SER A 1 225 ? 18.042 24.721 -4.284 1.00 35.44 225 SER A C 1
ATOM 1736 O O . SER A 1 225 ? 17.640 24.822 -5.444 1.00 35.44 225 SER A O 1
ATOM 1738 N N . PRO A 1 226 ? 19.232 25.227 -3.892 1.00 35.81 226 PRO A N 1
ATOM 1739 C CA . PRO A 1 226 ? 20.087 25.915 -4.839 1.00 35.81 226 PRO A CA 1
ATOM 1740 C C . PRO A 1 226 ? 20.321 24.949 -5.989 1.00 35.81 226 PRO A C 1
ATOM 1742 O O . PRO A 1 226 ? 20.793 23.830 -5.775 1.00 35.81 226 PRO A O 1
ATOM 1745 N N . THR A 1 227 ? 19.951 25.385 -7.193 1.00 32.75 227 THR A N 1
ATOM 1746 C CA . THR A 1 227 ? 20.526 24.881 -8.435 1.00 32.75 227 THR A CA 1
ATOM 1747 C C . THR A 1 227 ? 21.969 24.491 -8.131 1.00 32.75 227 THR A C 1
ATOM 1749 O O . THR A 1 227 ? 22.708 25.365 -7.650 1.00 32.75 227 THR A O 1
ATOM 1752 N N . PRO A 1 228 ? 22.407 23.243 -8.396 1.00 39.16 228 PRO A N 1
ATOM 1753 C CA . PRO A 1 228 ? 23.799 23.085 -8.754 1.00 39.16 228 PRO A CA 1
ATOM 1754 C C . PRO A 1 228 ? 23.964 24.111 -9.859 1.00 39.16 228 PRO A C 1
ATOM 1756 O O . PRO A 1 228 ? 23.222 24.095 -10.847 1.00 39.16 228 PRO A O 1
ATOM 1759 N N . VAL A 1 229 ? 24.786 25.118 -9.578 1.00 33.03 229 VAL A N 1
ATOM 1760 C CA . VAL A 1 229 ? 25.211 26.076 -10.578 1.00 33.03 229 VAL A CA 1
ATOM 1761 C C . VAL A 1 229 ? 25.507 25.208 -11.788 1.00 33.03 229 VAL A C 1
ATOM 1763 O O . VAL A 1 229 ? 26.243 24.228 -11.664 1.00 33.03 229 VAL A O 1
ATOM 1766 N N . ALA A 1 230 ? 24.830 25.479 -12.903 1.00 41.25 230 ALA A N 1
ATOM 1767 C CA . ALA A 1 230 ? 25.363 25.097 -14.189 1.00 41.25 230 ALA A CA 1
ATOM 1768 C C . ALA A 1 230 ? 26.734 25.772 -14.214 1.00 41.25 230 ALA A C 1
ATOM 1770 O O . ALA A 1 230 ? 26.847 26.959 -14.528 1.00 41.25 230 ALA A O 1
ATOM 1771 N N . GLU A 1 231 ? 27.734 25.071 -13.680 1.00 38.53 231 GLU A N 1
ATOM 1772 C CA . GLU A 1 231 ? 29.121 25.390 -13.887 1.00 38.53 231 GLU A CA 1
ATOM 1773 C C . GLU A 1 231 ? 29.260 25.230 -15.385 1.00 38.53 231 GLU A C 1
ATOM 1775 O O . GLU A 1 231 ? 29.138 24.139 -15.938 1.00 38.53 231 GLU A O 1
ATOM 1780 N N . ASP A 1 232 ? 29.248 26.403 -16.012 1.00 32.94 232 ASP A N 1
ATOM 1781 C CA . ASP A 1 232 ? 29.964 26.751 -17.217 1.00 32.94 232 ASP A CA 1
ATOM 1782 C C . ASP A 1 232 ? 30.668 25.537 -17.822 1.00 32.94 232 ASP A C 1
ATOM 1784 O O . ASP A 1 232 ? 31.576 24.964 -17.221 1.00 32.94 232 ASP A O 1
ATOM 1788 N N . ASP A 1 233 ? 30.184 25.170 -19.003 1.00 37.12 233 ASP A N 1
ATOM 1789 C CA . ASP A 1 233 ? 30.611 24.092 -19.888 1.00 37.12 233 ASP A CA 1
ATOM 1790 C C . ASP A 1 233 ? 32.061 24.339 -20.362 1.00 37.12 233 ASP A C 1
ATOM 1792 O O . ASP A 1 233 ? 32.353 24.620 -21.525 1.00 37.12 233 ASP A O 1
ATOM 1796 N N . GLN A 1 234 ? 32.979 24.332 -19.397 1.00 38.69 234 GLN A N 1
ATOM 1797 C CA . GLN A 1 234 ? 34.415 24.548 -19.502 1.00 38.69 234 GLN A CA 1
ATOM 1798 C C . GLN A 1 234 ? 35.142 23.636 -18.507 1.00 38.69 234 GLN A C 1
ATOM 1800 O O . GLN A 1 234 ? 35.975 24.086 -17.727 1.00 38.69 234 GLN A O 1
ATOM 1805 N N . ASP A 1 235 ? 34.857 22.337 -18.538 1.00 36.22 235 ASP A N 1
ATOM 1806 C CA . ASP A 1 235 ? 35.825 21.356 -18.034 1.00 36.22 235 ASP A CA 1
ATOM 1807 C C . ASP A 1 235 ? 35.772 20.061 -18.859 1.00 36.22 235 ASP A C 1
ATOM 1809 O O . ASP A 1 235 ? 35.722 18.946 -18.350 1.00 36.22 235 ASP A O 1
ATOM 1813 N N . ALA A 1 236 ? 35.818 20.218 -20.186 1.00 39.94 236 ALA A N 1
ATOM 1814 C CA . ALA A 1 236 ? 36.044 19.135 -21.144 1.00 39.94 236 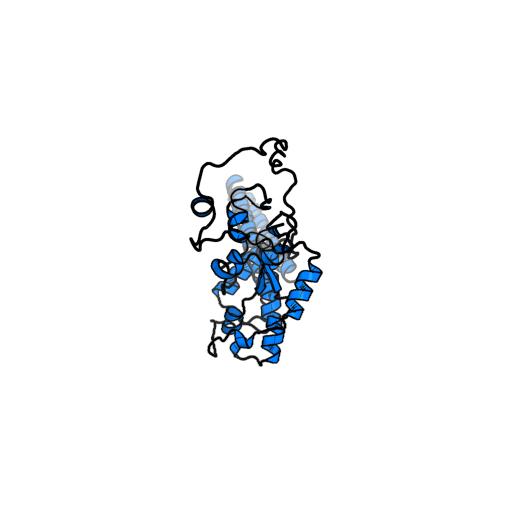ALA A CA 1
ATOM 1815 C C . ALA A 1 236 ? 37.494 18.588 -21.120 1.00 39.94 236 ALA A C 1
ATOM 1817 O O . ALA A 1 236 ? 37.942 18.020 -22.112 1.00 39.94 236 ALA A O 1
ATOM 1818 N N . ASP A 1 237 ? 38.258 18.773 -20.034 1.00 40.06 237 ASP A N 1
ATOM 1819 C CA . ASP A 1 237 ? 39.675 18.368 -19.993 1.00 40.06 237 ASP A CA 1
ATOM 1820 C C . ASP A 1 237 ? 40.192 17.899 -18.620 1.00 40.06 237 ASP A C 1
ATOM 1822 O O . ASP A 1 237 ? 41.400 17.874 -18.372 1.00 40.06 237 ASP A O 1
ATOM 1826 N N . ARG A 1 238 ? 39.324 17.446 -17.705 1.00 44.28 238 ARG A N 1
ATOM 1827 C CA . ARG A 1 238 ? 39.815 16.630 -16.582 1.00 44.28 238 ARG A CA 1
ATOM 1828 C C . ARG A 1 238 ? 40.005 15.190 -17.034 1.00 44.28 238 ARG A C 1
ATOM 1830 O O . ARG A 1 238 ? 39.167 14.325 -16.796 1.00 44.28 238 ARG A O 1
ATOM 1837 N N . GLN A 1 239 ? 41.159 14.930 -17.649 1.00 46.38 239 GLN A N 1
ATOM 1838 C CA . GLN A 1 239 ? 41.738 13.590 -17.677 1.00 46.38 239 GLN A CA 1
ATOM 1839 C C . GLN A 1 239 ? 41.875 13.093 -16.233 1.00 46.38 239 GLN A C 1
ATOM 1841 O O . GLN A 1 239 ? 42.787 13.480 -15.503 1.00 46.38 239 GLN A O 1
ATOM 1846 N N . VAL A 1 240 ? 40.937 12.255 -15.798 1.00 50.31 240 VAL A N 1
ATOM 1847 C CA . VAL A 1 240 ? 41.094 11.482 -14.569 1.00 50.31 240 VAL A CA 1
ATOM 1848 C C . VAL A 1 240 ? 42.192 10.458 -14.853 1.00 50.31 240 VAL A C 1
ATOM 1850 O O . VAL A 1 240 ? 41.981 9.500 -15.592 1.00 50.31 240 VAL A O 1
ATOM 1853 N N . GLU A 1 241 ? 43.398 10.699 -14.335 1.00 55.81 241 GLU A N 1
ATOM 1854 C CA . GLU A 1 241 ? 44.489 9.724 -14.388 1.00 55.81 241 GLU A CA 1
ATOM 1855 C C . GLU A 1 241 ? 44.112 8.506 -13.527 1.00 55.81 241 GLU A C 1
ATOM 1857 O O . GLU A 1 241 ? 44.200 8.540 -12.301 1.00 55.81 241 GLU A O 1
ATOM 1862 N N . GLY A 1 242 ? 43.668 7.430 -14.173 1.00 69.31 242 GLY A N 1
ATOM 1863 C CA . GLY A 1 242 ? 43.340 6.153 -13.540 1.00 69.31 242 GLY A CA 1
ATOM 1864 C C . GLY A 1 242 ? 42.768 5.162 -14.553 1.00 69.31 242 GLY A C 1
ATOM 1865 O O . GLY A 1 242 ? 42.260 5.573 -15.595 1.00 69.31 242 GLY A O 1
ATOM 1866 N N . ASP A 1 243 ? 42.883 3.860 -14.281 1.00 86.50 243 ASP A N 1
ATOM 1867 C CA . ASP A 1 243 ? 42.235 2.836 -15.108 1.00 86.50 243 ASP A CA 1
ATOM 1868 C C . ASP A 1 243 ? 40.705 2.963 -14.955 1.00 86.50 243 ASP A C 1
ATOM 1870 O O . ASP A 1 243 ? 40.199 2.837 -13.837 1.00 86.50 243 ASP A O 1
ATOM 1874 N N . PRO A 1 244 ? 39.941 3.208 -16.036 1.00 88.19 244 PRO A N 1
ATOM 1875 C CA . PRO A 1 244 ? 38.488 3.341 -15.959 1.00 88.19 244 PRO A CA 1
ATOM 1876 C C . PRO A 1 244 ? 37.785 2.124 -15.349 1.00 88.19 244 PRO A C 1
ATOM 1878 O O . PRO A 1 244 ? 36.736 2.288 -14.731 1.00 88.19 244 PRO A O 1
ATOM 1881 N N . LEU A 1 245 ? 38.348 0.918 -15.484 1.00 89.06 245 LEU A N 1
ATOM 1882 C CA . LEU A 1 245 ? 37.793 -0.271 -14.834 1.00 89.06 245 LEU A CA 1
ATOM 1883 C C . LEU A 1 245 ? 37.983 -0.224 -13.312 1.00 89.06 245 LEU A C 1
ATOM 1885 O O . LEU A 1 245 ? 37.066 -0.563 -12.577 1.00 89.06 245 LEU A O 1
ATOM 1889 N N . GLU A 1 246 ? 39.116 0.268 -12.812 1.00 90.38 246 GLU A N 1
ATOM 1890 C CA . GLU A 1 246 ? 39.318 0.414 -11.361 1.00 90.38 246 GLU A CA 1
ATOM 1891 C C . GLU A 1 246 ? 38.403 1.480 -10.746 1.00 90.38 246 GLU A C 1
ATOM 1893 O O . GLU A 1 246 ? 38.050 1.395 -9.569 1.00 90.38 246 GLU A O 1
ATOM 1898 N N . LEU A 1 247 ? 38.033 2.491 -11.533 1.00 88.25 247 LEU A N 1
ATOM 1899 C CA . LEU A 1 247 ? 37.224 3.612 -11.068 1.00 88.25 247 LEU A CA 1
ATOM 1900 C C . LEU A 1 247 ? 35.721 3.338 -11.135 1.00 88.25 247 LEU A C 1
ATOM 1902 O O . LEU A 1 247 ? 34.988 3.828 -10.279 1.00 88.25 247 LEU A O 1
ATOM 1906 N N . TYR A 1 248 ? 35.264 2.604 -12.153 1.00 91.88 248 TYR A N 1
ATOM 1907 C CA . TYR A 1 248 ? 33.845 2.570 -12.509 1.00 91.88 248 TYR A CA 1
ATOM 1908 C C . TYR A 1 248 ? 33.252 1.161 -12.665 1.00 91.88 248 TYR A C 1
ATOM 1910 O O . TYR A 1 248 ? 32.036 1.046 -12.776 1.00 91.88 248 TYR A O 1
ATOM 1918 N N . ASP A 1 249 ? 34.050 0.088 -12.684 1.00 91.62 249 ASP A N 1
ATOM 1919 C CA . ASP A 1 249 ? 33.547 -1.295 -12.760 1.00 91.62 249 ASP A CA 1
ATOM 1920 C C . ASP A 1 249 ? 33.381 -1.892 -11.352 1.00 91.62 249 ASP A C 1
ATOM 1922 O O . ASP A 1 249 ? 34.243 -2.598 -10.826 1.00 91.62 249 ASP A O 1
ATOM 1926 N N . ASP A 1 250 ? 32.238 -1.605 -10.725 1.00 86.88 250 ASP A N 1
ATOM 1927 C CA . ASP A 1 250 ? 31.960 -1.967 -9.326 1.00 86.88 250 ASP A CA 1
ATOM 1928 C C . ASP A 1 250 ? 31.940 -3.477 -9.067 1.00 86.88 250 ASP A C 1
ATOM 1930 O O . ASP A 1 250 ? 32.159 -3.930 -7.940 1.00 86.88 250 ASP A O 1
ATOM 1934 N N . ASN A 1 251 ? 31.621 -4.268 -10.089 1.00 85.81 251 ASN A N 1
ATOM 1935 C CA . ASN A 1 251 ? 31.550 -5.723 -9.978 1.00 85.81 251 ASN A CA 1
ATOM 1936 C C . ASN A 1 251 ? 32.769 -6.430 -10.599 1.00 85.81 251 ASN A C 1
ATOM 1938 O O . ASN A 1 251 ? 32.835 -7.664 -10.569 1.00 85.81 251 ASN A O 1
ATOM 1942 N N . ASN A 1 252 ? 33.736 -5.654 -11.094 1.00 89.19 252 ASN A N 1
ATOM 1943 C CA . ASN A 1 252 ? 35.021 -6.094 -11.614 1.00 89.19 252 ASN A CA 1
ATOM 1944 C C . ASN A 1 252 ? 34.883 -7.158 -12.729 1.00 89.19 252 ASN A C 1
ATOM 1946 O O . ASN A 1 252 ? 35.646 -8.135 -12.772 1.00 89.19 252 ASN A O 1
ATOM 1950 N N . ASN A 1 253 ? 33.874 -7.004 -13.599 1.00 87.50 253 ASN A N 1
ATOM 1951 C CA . ASN A 1 253 ? 33.574 -7.921 -14.708 1.00 87.50 253 ASN A CA 1
ATOM 1952 C C . ASN A 1 253 ? 34.271 -7.556 -16.038 1.00 87.50 253 ASN A C 1
ATOM 1954 O O . ASN A 1 253 ? 34.139 -8.290 -17.024 1.00 87.50 253 ASN A O 1
ATOM 1958 N N . GLY A 1 254 ? 35.013 -6.450 -16.070 1.00 90.94 254 GLY A N 1
ATOM 1959 C CA . GLY A 1 254 ? 35.705 -5.907 -17.236 1.00 90.94 254 GLY A CA 1
ATOM 1960 C C . GLY A 1 254 ? 34.835 -5.041 -18.153 1.00 90.94 254 GLY A C 1
ATOM 1961 O O . GLY A 1 254 ? 35.225 -4.805 -19.300 1.00 90.94 254 GLY A O 1
ATOM 1962 N N . ARG A 1 255 ? 33.651 -4.608 -17.708 1.00 93.00 255 ARG A N 1
ATOM 1963 C CA . ARG A 1 255 ? 32.727 -3.732 -18.443 1.00 93.00 255 ARG A CA 1
ATOM 1964 C C . ARG A 1 255 ? 32.043 -2.762 -17.493 1.00 93.00 255 ARG A C 1
ATOM 1966 O O . ARG A 1 255 ? 31.654 -3.137 -16.399 1.00 93.00 255 ARG A O 1
ATOM 1973 N N . ILE A 1 256 ? 31.792 -1.553 -17.985 1.00 94.56 256 ILE A N 1
ATOM 1974 C CA . ILE A 1 256 ? 31.049 -0.528 -17.250 1.00 94.56 256 ILE A CA 1
ATOM 1975 C C . ILE A 1 256 ? 29.630 -0.479 -17.823 1.00 94.56 256 ILE A C 1
ATOM 1977 O O . ILE A 1 256 ? 29.409 -0.237 -19.012 1.00 94.56 256 ILE A O 1
ATOM 1981 N N . THR A 1 257 ? 28.643 -0.762 -16.986 1.00 92.12 257 THR A N 1
ATOM 1982 C CA . THR A 1 257 ? 27.219 -0.674 -17.318 1.00 92.12 257 THR A CA 1
ATOM 1983 C C . THR A 1 257 ? 26.707 0.753 -17.150 1.00 92.12 257 THR A C 1
ATOM 1985 O O . THR A 1 257 ? 27.286 1.561 -16.428 1.00 92.12 257 THR A O 1
ATOM 1988 N N . CYS A 1 258 ? 25.558 1.074 -17.751 1.00 90.69 258 CYS A N 1
ATOM 1989 C CA . CYS A 1 258 ? 24.919 2.370 -17.506 1.00 90.69 258 CYS A CA 1
ATOM 1990 C C . CYS A 1 258 ? 24.512 2.584 -16.049 1.00 90.69 258 CYS A C 1
ATOM 1992 O O . CYS A 1 258 ? 24.514 3.715 -15.575 1.00 90.69 258 CYS A O 1
ATOM 1994 N N . ALA A 1 259 ? 24.218 1.507 -15.319 1.00 85.94 259 ALA A N 1
ATOM 1995 C CA . ALA A 1 259 ? 23.954 1.584 -13.889 1.00 85.94 259 ALA A CA 1
ATOM 1996 C C . ALA A 1 259 ? 25.205 2.011 -13.101 1.00 85.94 259 ALA A C 1
ATOM 1998 O O . ALA A 1 259 ? 25.104 2.839 -12.201 1.00 85.94 259 ALA A O 1
ATOM 1999 N N . GLU A 1 260 ? 26.377 1.479 -13.449 1.00 91.62 260 GLU A N 1
ATOM 2000 C CA . GLU A 1 260 ? 27.659 1.881 -12.857 1.00 91.62 260 GLU A CA 1
ATOM 2001 C C . GLU A 1 260 ? 28.041 3.312 -13.251 1.00 91.62 260 GLU A C 1
ATOM 2003 O O . GLU A 1 260 ? 28.328 4.131 -12.382 1.00 91.62 260 GLU A O 1
ATOM 2008 N N . ALA A 1 261 ? 27.932 3.666 -14.534 1.00 91.94 261 ALA A N 1
ATOM 2009 C CA . ALA A 1 261 ? 28.214 5.019 -15.011 1.00 91.94 261 ALA A CA 1
ATOM 2010 C C . ALA A 1 261 ? 27.332 6.089 -14.339 1.00 91.94 261 ALA A C 1
ATOM 2012 O O . ALA A 1 261 ? 27.825 7.150 -13.960 1.00 91.94 261 ALA A O 1
ATOM 2013 N N . ARG A 1 262 ? 26.037 5.807 -14.132 1.00 86.62 262 ARG A N 1
ATOM 2014 C CA . ARG A 1 262 ? 25.123 6.704 -13.402 1.00 86.62 262 ARG A CA 1
ATOM 2015 C C . ARG A 1 262 ? 25.457 6.772 -11.910 1.00 86.62 262 ARG A C 1
ATOM 2017 O O . ARG A 1 262 ? 25.443 7.861 -11.348 1.00 86.62 262 ARG A O 1
ATOM 2024 N N . ARG A 1 263 ? 25.821 5.648 -11.278 1.00 87.06 263 ARG A N 1
ATOM 2025 C CA . ARG A 1 263 ? 26.234 5.603 -9.860 1.00 87.06 263 ARG A CA 1
ATOM 2026 C C . ARG A 1 263 ? 27.480 6.445 -9.587 1.00 87.06 263 ARG A C 1
ATOM 2028 O O . ARG A 1 263 ? 27.555 7.092 -8.548 1.00 87.06 263 ARG A O 1
ATOM 2035 N N . HIS A 1 264 ? 28.417 6.455 -10.531 1.00 87.38 264 HIS A N 1
ATOM 2036 C CA . HIS A 1 264 ? 29.647 7.250 -10.470 1.00 87.38 264 HIS A CA 1
ATOM 2037 C C . HIS A 1 264 ? 29.502 8.668 -11.037 1.00 87.38 264 HIS A C 1
ATOM 2039 O O . HIS A 1 264 ? 30.468 9.425 -11.038 1.00 87.38 264 HIS A O 1
ATOM 2045 N N . GLY A 1 265 ? 28.305 9.047 -11.502 1.00 88.06 265 GLY A N 1
ATOM 2046 C CA . GLY A 1 265 ? 28.015 10.397 -11.987 1.00 88.06 265 GLY A CA 1
ATOM 2047 C C . GLY A 1 265 ? 28.688 10.764 -13.312 1.00 88.06 265 GLY A C 1
ATOM 2048 O O . GLY A 1 265 ? 28.877 11.947 -13.573 1.00 88.06 265 GLY A O 1
ATOM 2049 N N . ILE A 1 266 ? 29.057 9.778 -14.138 1.00 89.56 266 ILE A N 1
ATOM 2050 C CA . ILE A 1 266 ? 29.726 9.992 -15.437 1.00 89.56 266 ILE A CA 1
ATOM 2051 C C . ILE A 1 266 ? 28.786 9.840 -16.645 1.00 89.56 266 ILE A C 1
ATOM 2053 O O . ILE A 1 266 ? 29.220 10.016 -17.778 1.00 89.56 266 ILE A O 1
ATOM 2057 N N . ALA A 1 267 ? 27.513 9.487 -16.433 1.00 88.19 267 ALA A N 1
ATOM 2058 C CA . ALA A 1 267 ? 26.522 9.374 -17.505 1.00 88.19 267 ALA A CA 1
ATOM 2059 C C . ALA A 1 267 ? 25.865 10.738 -17.833 1.00 88.19 267 ALA A C 1
ATOM 2061 O O . ALA A 1 267 ? 25.539 11.473 -16.897 1.00 88.19 267 ALA A O 1
ATOM 2062 N N . PRO A 1 268 ? 25.600 11.057 -19.118 1.00 87.50 268 PRO A N 1
ATOM 2063 C CA . PRO A 1 268 ? 25.865 10.239 -20.307 1.00 87.50 268 PRO A CA 1
ATOM 2064 C C . PRO A 1 268 ? 27.357 10.205 -20.678 1.00 87.50 268 PRO A C 1
ATOM 2066 O O . PRO A 1 268 ? 28.062 11.209 -20.597 1.00 87.50 268 PRO A O 1
ATOM 2069 N N . VAL A 1 269 ? 27.837 9.039 -21.116 1.00 89.94 269 VAL A N 1
ATOM 2070 C CA . VAL A 1 269 ? 29.249 8.806 -21.447 1.00 89.94 269 VAL A CA 1
ATOM 2071 C C . VAL A 1 269 ? 29.451 8.964 -22.949 1.00 89.94 269 VAL A C 1
ATOM 2073 O O . VAL A 1 269 ? 28.958 8.166 -23.741 1.00 89.94 269 VAL A O 1
ATOM 2076 N N . ARG A 1 270 ? 30.206 9.984 -23.352 1.00 92.38 270 ARG A N 1
ATOM 2077 C CA . ARG A 1 270 ? 30.513 10.280 -24.759 1.00 92.38 270 ARG A CA 1
ATOM 2078 C C . ARG A 1 270 ? 31.758 9.526 -25.238 1.00 92.38 270 ARG A C 1
ATOM 2080 O O . ARG A 1 270 ? 32.578 9.098 -24.430 1.00 92.38 270 ARG A O 1
ATOM 2087 N N . SER A 1 271 ? 31.914 9.398 -26.558 1.00 89.81 271 SER A N 1
ATOM 2088 C CA . SER A 1 271 ? 33.000 8.642 -27.216 1.00 89.81 271 SER A CA 1
ATOM 2089 C C . SER A 1 271 ? 34.433 9.066 -26.866 1.00 89.81 271 SER A C 1
ATOM 2091 O O . SER A 1 271 ? 35.373 8.304 -27.089 1.00 89.81 271 SER A O 1
ATOM 2093 N N . ASP A 1 272 ? 34.607 10.267 -26.322 1.00 88.25 272 ASP A N 1
ATOM 2094 C CA . ASP A 1 272 ? 35.872 10.844 -25.869 1.00 88.25 272 ASP A CA 1
ATOM 2095 C C . ASP A 1 272 ? 36.189 10.553 -24.390 1.00 88.25 272 ASP A C 1
ATOM 2097 O O . ASP A 1 272 ? 37.324 10.756 -23.956 1.00 88.25 272 ASP A O 1
ATOM 2101 N N . HIS A 1 273 ? 35.237 10.021 -23.620 1.00 91.25 273 HIS A N 1
ATOM 2102 C CA . HIS A 1 273 ? 35.448 9.662 -22.222 1.00 91.25 273 HIS A CA 1
ATOM 2103 C C . HIS A 1 273 ? 36.235 8.337 -22.087 1.00 91.25 273 HIS A C 1
ATOM 2105 O O . HIS A 1 273 ? 35.878 7.348 -22.733 1.00 91.25 273 HIS A O 1
ATOM 2111 N N . PRO A 1 274 ? 37.237 8.227 -21.189 1.00 92.69 274 PRO A N 1
ATOM 2112 C CA . PRO A 1 274 ? 38.029 7.002 -20.999 1.00 92.69 274 PRO A CA 1
ATOM 2113 C C . PRO A 1 274 ? 37.223 5.736 -20.665 1.00 92.69 274 PRO A C 1
ATOM 2115 O O . PRO A 1 274 ? 37.666 4.630 -20.962 1.00 92.69 274 PRO A O 1
ATOM 2118 N N . ALA A 1 275 ? 36.043 5.882 -20.057 1.00 92.62 275 ALA A N 1
ATOM 2119 C CA . ALA A 1 275 ? 35.131 4.768 -19.778 1.00 92.62 275 ALA A CA 1
ATOM 2120 C C . ALA A 1 275 ? 34.457 4.190 -21.038 1.00 92.62 275 ALA A C 1
ATOM 2122 O O . ALA A 1 275 ? 34.126 3.006 -21.053 1.00 92.62 275 ALA A O 1
ATOM 2123 N N . TYR A 1 276 ? 34.276 4.991 -22.095 1.00 93.25 276 TYR A N 1
ATOM 2124 C CA . TYR A 1 276 ? 33.484 4.631 -23.277 1.00 93.25 276 TYR A CA 1
ATOM 2125 C C . TYR A 1 276 ? 33.888 3.292 -23.939 1.00 93.25 276 TYR A C 1
ATOM 2127 O O . TYR A 1 276 ? 32.994 2.497 -24.236 1.00 93.25 276 TYR A O 1
ATOM 2135 N N . PRO A 1 277 ? 35.185 2.942 -24.102 1.00 94.50 277 PRO A N 1
ATOM 2136 C CA . PRO A 1 277 ? 35.606 1.656 -24.676 1.00 94.50 277 PRO A CA 1
ATOM 2137 C C . PRO A 1 277 ? 35.136 0.407 -23.911 1.00 94.50 277 PRO A C 1
ATOM 2139 O O . PRO A 1 277 ? 35.119 -0.686 -24.481 1.00 94.50 277 PRO A O 1
ATOM 2142 N N . TYR A 1 278 ? 34.770 0.544 -22.634 1.00 95.19 278 TYR A N 1
ATOM 2143 C CA . TYR A 1 278 ? 34.298 -0.553 -21.780 1.00 95.19 278 TYR A CA 1
ATOM 2144 C C . TYR A 1 278 ? 32.769 -0.658 -21.732 1.00 95.19 278 TYR A C 1
ATOM 2146 O O . TYR A 1 278 ? 32.224 -1.529 -21.047 1.00 95.19 278 TYR A O 1
ATOM 2154 N N . MET A 1 279 ? 32.075 0.214 -22.464 1.00 93.88 279 MET A N 1
ATOM 2155 C CA . MET A 1 279 ? 30.622 0.311 -22.502 1.00 93.88 279 MET A CA 1
ATOM 2156 C C . MET A 1 279 ? 30.075 -0.183 -23.841 1.00 93.88 279 MET A C 1
ATOM 2158 O O . MET A 1 279 ? 30.805 -0.381 -24.813 1.00 93.88 279 MET A O 1
ATOM 2162 N N . ARG A 1 280 ? 28.765 -0.445 -23.893 1.00 91.25 280 ARG A N 1
ATOM 2163 C CA . ARG A 1 280 ? 28.094 -0.911 -25.111 1.00 91.25 280 ARG A CA 1
ATOM 2164 C C . ARG A 1 280 ? 27.236 0.198 -25.708 1.00 91.25 280 ARG A C 1
ATOM 2166 O O . ARG A 1 280 ? 26.077 0.337 -25.330 1.00 91.25 280 ARG A O 1
ATOM 2173 N N . ASP A 1 281 ? 27.797 0.886 -26.691 1.00 88.38 281 ASP A N 1
ATOM 2174 C CA . ASP A 1 281 ? 27.053 1.739 -27.614 1.00 88.38 281 ASP A CA 1
ATOM 2175 C C . ASP A 1 281 ? 26.275 0.844 -28.603 1.00 88.38 281 ASP A C 1
ATOM 2177 O O . ASP A 1 281 ? 26.870 0.061 -29.352 1.00 88.38 281 ASP A O 1
ATOM 2181 N N . SER A 1 282 ? 24.943 0.835 -28.506 1.00 79.69 282 SER A N 1
ATOM 2182 C CA . SER A 1 282 ? 24.098 -0.116 -29.251 1.00 79.69 282 SER A CA 1
ATOM 2183 C C . SER A 1 282 ? 23.582 0.444 -30.576 1.00 79.69 282 SER A C 1
ATOM 2185 O O . SER A 1 282 ? 23.297 -0.338 -31.485 1.00 79.69 282 SER A O 1
ATOM 2187 N N . ASP A 1 283 ? 23.473 1.760 -30.688 1.00 80.81 283 ASP A N 1
ATOM 2188 C CA . ASP A 1 283 ? 23.023 2.523 -31.852 1.00 80.81 283 ASP A CA 1
ATOM 2189 C C . ASP A 1 283 ? 24.169 3.239 -32.580 1.00 80.81 283 ASP A C 1
ATOM 2191 O O . ASP A 1 283 ? 24.024 3.565 -33.760 1.00 80.81 283 ASP A O 1
ATOM 2195 N N . GLY A 1 284 ? 25.343 3.342 -31.956 1.00 86.25 284 GLY A N 1
ATOM 2196 C CA . GLY A 1 284 ? 26.598 3.745 -32.582 1.00 86.25 284 GLY A CA 1
ATOM 2197 C C . GLY A 1 284 ? 26.696 5.243 -32.837 1.00 86.25 284 GLY A C 1
ATOM 2198 O O . GLY A 1 284 ? 27.381 5.650 -33.782 1.00 86.25 284 GLY A O 1
ATOM 2199 N N . ASP A 1 285 ? 25.982 6.054 -32.063 1.00 85.44 285 ASP A N 1
ATOM 2200 C CA . ASP A 1 285 ? 25.934 7.505 -32.230 1.00 85.44 285 ASP A CA 1
ATOM 2201 C C . ASP A 1 285 ? 27.046 8.245 -31.463 1.00 85.44 285 ASP A C 1
ATOM 2203 O O . ASP A 1 285 ? 27.238 9.452 -31.647 1.00 85.44 285 ASP A O 1
ATOM 2207 N N . GLY A 1 286 ? 27.846 7.511 -30.681 1.00 84.06 286 GLY A N 1
ATOM 2208 C CA . GLY A 1 286 ? 28.958 8.057 -29.917 1.00 84.06 286 GLY A CA 1
ATOM 2209 C C . GLY A 1 286 ? 28.585 8.493 -28.502 1.00 84.06 286 GLY A C 1
ATOM 2210 O O . GLY A 1 286 ? 29.420 9.128 -27.848 1.00 84.06 286 GLY A O 1
ATOM 2211 N N . ILE A 1 287 ? 27.383 8.172 -28.018 1.00 88.31 287 ILE A N 1
ATOM 2212 C CA . ILE A 1 287 ? 26.925 8.458 -26.659 1.00 88.31 287 ILE A CA 1
ATOM 2213 C C . ILE A 1 287 ? 26.342 7.178 -26.048 1.00 88.31 287 ILE A C 1
ATOM 2215 O O . ILE A 1 287 ? 25.603 6.429 -26.668 1.00 88.31 287 ILE A O 1
ATOM 2219 N N . VAL A 1 288 ? 26.706 6.882 -24.802 1.00 86.75 288 VAL A N 1
ATOM 2220 C CA . VAL A 1 288 ? 26.175 5.737 -24.056 1.00 86.75 288 VAL A CA 1
ATOM 2221 C C . VAL A 1 288 ? 25.498 6.242 -22.795 1.00 86.75 288 VAL A C 1
ATOM 2223 O O . VAL A 1 288 ? 25.993 7.155 -22.134 1.00 86.75 288 VAL A O 1
ATOM 2226 N N . CYS A 1 289 ? 24.400 5.588 -22.415 1.00 88.00 289 CYS A N 1
ATOM 2227 C CA . CYS A 1 289 ? 23.637 5.899 -21.202 1.00 88.00 289 CYS A CA 1
ATOM 2228 C C . CYS A 1 289 ? 22.929 7.254 -21.235 1.00 88.00 289 CYS A C 1
ATOM 2230 O O . CYS A 1 289 ? 22.843 7.913 -20.194 1.00 88.00 289 CYS A O 1
ATOM 2232 N N . GLU A 1 290 ? 22.427 7.618 -22.416 1.00 79.12 290 GLU A N 1
ATOM 2233 C CA . GLU A 1 290 ? 21.417 8.666 -22.596 1.00 79.12 290 GLU A CA 1
ATOM 2234 C C . GLU A 1 290 ? 20.181 8.470 -21.699 1.00 79.12 290 GLU A C 1
ATOM 2236 O O . GLU A 1 290 ? 19.947 7.329 -21.212 1.00 79.12 290 GLU A O 1
#

Secondary structure (DSSP, 8-state):
-HHHHHHHHHHHHHHHHHHHHHHHHHTTSS-HHHHHHHHHHHHHHHHHHHHHHHHHHHHHHHTTTTTT--B------S---GGGG---HHHHHHHHHHTTT-EE-TTT--EESSGGG-EEEESS-HHHHHHTTGGGS-HHHHHHHHT-TTTEEEE-HHIIIIIITT--TTT---SS-HHHHHHHHHHHHHHHT--B-HHHHHHHHHHHHT-S--SPP--PPPTTS-------S--TT----S-HHHHH-TT-SS---HHHHHHTT--SEETTSTTGGGS--SS-SSEE--

Radius of gyration: 30.52 Å; chains: 1; bounding box: 74×57×89 Å

InterPro domains:
  IPR008613 Excalibur calcium-binding domain [PF05901] (257-290)
  IPR008613 Excalibur calcium-binding domain [SM00894] (254-290)